Protein AF-A0A1U7CWF5-F1 (afdb_monomer_lite)

Organism: NCBI:txid1387353

Sequence (233 aa):
MNPLQDRIEIVDGRPIVKATGQSVDDVVRRLEGGEPTVKVAAGQPLDLIAALAFAALGDDSSEGPSLVQQPPGRPRLDEALSAPELGRLFPNAPRVAILALSAGLLQIHDFWEPSHEAAQEADDLGERRFSAYWHAVAHRREPDPGNASYWFRRVGKHPLFPALAEAAAP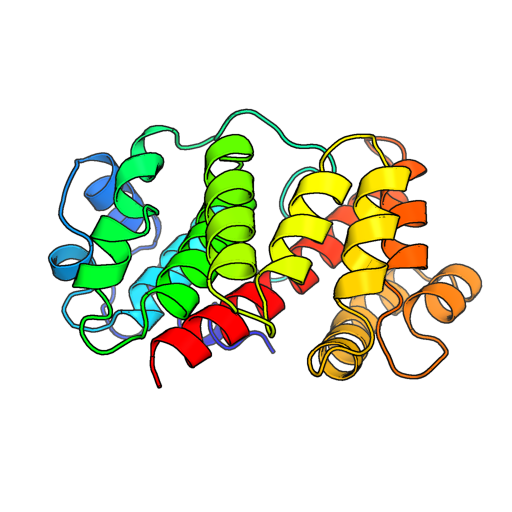LLLEYGDDRLTARLTGTGAWNPSAMIDLCATAKTGTAQAGLARRLQRLELGLLLAATAEAASD

Radius of gyration: 16.81 Å; chains: 1; bounding box: 44×34×43 Å

Secondary structure (DSSP, 8-state):
--TTGGGEEEETTEEEETTT--BHHHHHHHHHTT--HHHHTTT-HHHHHHHHHHHHH--TT---S-SS----SSGGGHHHHSHHHHHHHSTTS-HHHHHHHHHHHHHHTT-HHHHHHHHHHHHHTT--SSHHHHHHHHHHTTT-HHHHHHHHHHH-S-THHHHHHHHHHHHHHHHT-HHHHHHHHTTSS--HHHHHHHHHHPPTTSHHHHHHHHHHHHHHHHHHHHHHHHTT-

Structure (mmCIF, N/CA/C/O backbone):
data_AF-A0A1U7CWF5-F1
#
_entry.id   AF-A0A1U7CWF5-F1
#
loop_
_atom_site.group_PDB
_atom_site.id
_atom_site.type_symbol
_atom_site.label_atom_id
_atom_site.label_alt_id
_atom_site.label_comp_id
_atom_site.label_asym_id
_atom_site.label_entity_id
_atom_site.label_seq_id
_atom_site.pdbx_PDB_ins_code
_atom_site.Cartn_x
_atom_site.Cartn_y
_atom_site.Cartn_z
_atom_site.occupancy
_atom_site.B_iso_or_equiv
_atom_site.auth_seq_id
_atom_site.auth_comp_id
_atom_site.auth_asym_id
_atom_site.auth_atom_id
_atom_site.pdbx_PDB_model_num
ATOM 1 N N . MET A 1 1 ? -6.400 -11.062 -7.933 1.00 60.41 1 MET A N 1
ATOM 2 C CA . MET A 1 1 ? -7.361 -9.955 -7.728 1.00 60.41 1 MET A CA 1
ATOM 3 C C . MET A 1 1 ? -7.140 -9.421 -6.321 1.00 60.41 1 MET A C 1
ATOM 5 O O . MET A 1 1 ? -6.854 -10.236 -5.452 1.00 60.41 1 MET A O 1
ATOM 9 N N . ASN A 1 2 ? -7.139 -8.102 -6.111 1.00 81.94 2 ASN A N 1
ATOM 10 C CA . ASN A 1 2 ? -6.919 -7.506 -4.789 1.00 81.94 2 ASN A CA 1
ATOM 11 C C . ASN A 1 2 ? -8.232 -7.562 -3.975 1.00 81.94 2 ASN A C 1
ATOM 13 O O . ASN A 1 2 ? -9.174 -6.866 -4.354 1.00 81.94 2 ASN A O 1
ATOM 17 N N . PRO A 1 3 ? -8.300 -8.304 -2.851 1.00 86.88 3 PRO A N 1
ATOM 18 C CA . PRO A 1 3 ? -9.534 -8.459 -2.070 1.00 86.88 3 PRO A CA 1
ATOM 19 C C . PRO A 1 3 ? -10.146 -7.144 -1.565 1.00 86.88 3 PRO A C 1
ATOM 21 O O . PRO A 1 3 ? -11.350 -7.067 -1.327 1.00 86.88 3 PRO A O 1
ATOM 24 N N . LEU A 1 4 ? -9.341 -6.088 -1.401 1.00 93.44 4 LEU A N 1
ATOM 25 C CA . LEU A 1 4 ? -9.848 -4.768 -1.022 1.00 93.44 4 LEU A CA 1
ATOM 26 C C . LEU A 1 4 ? -10.588 -4.085 -2.177 1.00 93.44 4 LEU A C 1
ATOM 28 O O . LEU A 1 4 ? -11.587 -3.412 -1.943 1.00 93.44 4 LEU A O 1
ATOM 32 N N . GLN A 1 5 ? -10.148 -4.272 -3.423 1.00 90.62 5 GLN A N 1
ATOM 33 C CA . GLN A 1 5 ? -10.852 -3.709 -4.580 1.00 90.62 5 GLN A CA 1
ATOM 34 C C . GLN A 1 5 ? -12.224 -4.361 -4.772 1.00 90.62 5 GLN A C 1
ATOM 36 O O . GLN A 1 5 ? -13.169 -3.676 -5.152 1.00 90.62 5 GLN A O 1
ATOM 41 N N . ASP A 1 6 ? -12.375 -5.640 -4.417 1.00 93.69 6 ASP A N 1
ATOM 42 C CA . ASP A 1 6 ? -13.652 -6.357 -4.516 1.00 93.69 6 ASP A CA 1
ATOM 43 C C . ASP A 1 6 ? -14.743 -5.781 -3.602 1.00 93.69 6 ASP A C 1
ATOM 45 O O . ASP A 1 6 ? -15.926 -6.062 -3.808 1.00 93.69 6 ASP A O 1
ATOM 49 N N . ARG A 1 7 ? -14.375 -4.942 -2.627 1.00 96.50 7 ARG A N 1
ATOM 50 C CA . ARG A 1 7 ? -15.296 -4.231 -1.726 1.00 96.50 7 ARG A CA 1
ATOM 51 C C . ARG A 1 7 ? -15.797 -2.904 -2.296 1.00 96.50 7 ARG A C 1
ATOM 53 O O . ARG A 1 7 ? -16.729 -2.322 -1.741 1.00 96.50 7 ARG A O 1
ATOM 60 N N . ILE A 1 8 ? -15.214 -2.441 -3.402 1.00 97.44 8 ILE A N 1
ATOM 61 C CA . ILE A 1 8 ? -15.577 -1.195 -4.078 1.00 97.44 8 ILE A CA 1
ATOM 62 C C . ILE A 1 8 ? -16.272 -1.508 -5.405 1.00 97.44 8 ILE A C 1
ATOM 64 O O . ILE A 1 8 ? -15.901 -2.429 -6.132 1.00 97.44 8 ILE A O 1
ATOM 68 N N . GLU A 1 9 ? -17.304 -0.742 -5.732 1.00 96.44 9 GLU A N 1
ATOM 69 C CA . GLU A 1 9 ? -17.941 -0.733 -7.048 1.00 96.44 9 GLU A CA 1
ATOM 70 C C . GLU A 1 9 ? -17.991 0.679 -7.620 1.00 96.44 9 GLU A C 1
ATOM 72 O O . GLU A 1 9 ? -18.023 1.660 -6.879 1.00 96.44 9 GLU A O 1
ATOM 77 N N . ILE A 1 10 ? -17.996 0.786 -8.948 1.00 96.12 10 ILE A N 1
ATOM 78 C CA . ILE A 1 10 ? -18.149 2.066 -9.636 1.00 96.12 10 ILE A CA 1
ATOM 79 C C . ILE A 1 10 ? -19.605 2.206 -10.080 1.00 96.12 10 ILE A C 1
ATOM 81 O O . ILE A 1 10 ? -20.054 1.486 -10.970 1.00 96.12 10 ILE A O 1
ATOM 85 N N . VAL A 1 11 ? -20.329 3.152 -9.482 1.00 95.56 11 VAL A N 1
ATOM 86 C CA . VAL A 1 11 ? -21.723 3.482 -9.818 1.00 95.56 11 VAL A CA 1
ATOM 87 C C . VAL A 1 11 ? -21.756 4.909 -10.343 1.00 95.56 11 VAL A C 1
ATOM 89 O O . VAL A 1 11 ? -21.348 5.837 -9.647 1.00 95.56 11 VAL A O 1
ATOM 92 N N . ASP A 1 12 ? -22.180 5.091 -11.594 1.00 93.31 12 ASP A N 1
ATOM 93 C CA . ASP A 1 12 ? -22.206 6.395 -12.277 1.00 93.31 12 ASP A CA 1
ATOM 94 C C . ASP A 1 12 ? -20.864 7.153 -12.202 1.00 93.31 12 ASP A C 1
ATOM 96 O O . ASP A 1 12 ? -20.803 8.361 -11.964 1.00 93.31 12 ASP A O 1
ATOM 100 N N . GLY A 1 13 ? -19.759 6.416 -12.366 1.00 92.25 13 GLY A N 1
ATOM 101 C CA . GLY A 1 13 ? -18.398 6.955 -12.297 1.00 92.25 13 GLY A CA 1
ATOM 102 C C . GLY A 1 13 ? -17.913 7.287 -10.882 1.00 92.25 13 GLY A C 1
ATOM 103 O O . GLY A 1 13 ? -16.837 7.862 -10.735 1.00 92.25 13 GLY A O 1
ATOM 104 N N . ARG A 1 14 ? -18.677 6.941 -9.839 1.00 95.31 14 ARG A N 1
ATOM 105 C CA . ARG A 1 14 ? -18.311 7.173 -8.438 1.00 95.31 14 ARG A CA 1
ATOM 106 C C . ARG A 1 14 ? -17.947 5.864 -7.741 1.00 95.31 14 ARG A C 1
ATOM 108 O O . ARG A 1 14 ? -18.714 4.908 -7.839 1.00 95.31 14 ARG A O 1
ATOM 115 N N . PRO A 1 15 ? -16.830 5.819 -7.002 1.00 97.38 15 PRO A N 1
ATOM 116 C CA . PRO A 1 15 ? -16.479 4.662 -6.192 1.00 97.38 15 PRO A CA 1
ATOM 117 C C . PRO A 1 15 ? -17.336 4.595 -4.924 1.00 97.38 15 PRO A C 1
ATOM 119 O O . PRO A 1 15 ? -17.361 5.532 -4.118 1.00 97.38 15 PRO A O 1
ATOM 122 N N . ILE A 1 16 ? -18.021 3.470 -4.750 1.00 97.94 16 ILE A N 1
ATOM 123 C CA . ILE A 1 16 ? -18.933 3.174 -3.648 1.00 97.94 16 ILE A CA 1
ATOM 124 C C . ILE A 1 16 ? -18.458 1.921 -2.914 1.00 97.94 16 ILE A C 1
ATOM 126 O O . ILE A 1 16 ? -18.070 0.929 -3.527 1.00 97.94 16 ILE A O 1
ATOM 130 N N . VAL A 1 17 ? -18.519 1.953 -1.587 1.00 97.12 17 VAL A N 1
ATOM 131 C CA . VAL A 1 17 ? -18.332 0.782 -0.730 1.00 97.12 17 VAL A CA 1
ATOM 132 C C . VAL A 1 17 ? -19.573 -0.108 -0.830 1.00 97.12 17 VAL A C 1
ATOM 134 O O . VAL A 1 17 ? -20.634 0.264 -0.323 1.00 97.12 17 VAL A O 1
ATOM 137 N N . LYS A 1 18 ? -19.442 -1.298 -1.429 1.00 95.06 18 LYS A N 1
ATOM 138 C CA . LYS A 1 18 ? -20.570 -2.186 -1.778 1.00 95.06 18 LYS A CA 1
ATOM 139 C C . LYS A 1 18 ? -21.516 -2.472 -0.613 1.00 95.06 18 LYS A C 1
ATOM 141 O O . LYS A 1 18 ? -22.729 -2.413 -0.770 1.00 95.06 18 LYS A O 1
ATOM 146 N N . ALA A 1 19 ? -20.973 -2.782 0.564 1.00 93.56 19 ALA A N 1
ATOM 147 C CA . ALA A 1 19 ? -21.794 -3.208 1.696 1.00 93.56 19 ALA A CA 1
ATOM 148 C C . ALA A 1 19 ? -22.554 -2.058 2.375 1.00 93.56 19 ALA A C 1
ATOM 150 O O . ALA A 1 19 ? -23.565 -2.299 3.031 1.00 93.56 19 ALA A O 1
ATOM 151 N N . THR A 1 20 ? -22.067 -0.818 2.251 1.00 92.19 20 THR A N 1
ATOM 152 C CA . THR A 1 20 ? -22.617 0.331 2.992 1.00 92.19 20 THR A CA 1
ATOM 153 C C . THR A 1 20 ? -23.276 1.378 2.098 1.00 92.19 20 THR A C 1
ATOM 155 O O . THR A 1 20 ? -24.007 2.226 2.603 1.00 92.19 20 THR A O 1
ATOM 158 N N . GLY A 1 21 ? -23.021 1.356 0.786 1.00 94.56 21 GLY A N 1
ATOM 159 C CA . GLY A 1 21 ? -23.486 2.382 -0.151 1.00 94.56 21 GLY A CA 1
ATOM 160 C C . GLY A 1 21 ? -22.797 3.743 0.017 1.00 94.56 21 GLY A C 1
ATOM 161 O O . GLY A 1 21 ? -23.146 4.698 -0.676 1.00 94.56 21 GLY A O 1
ATOM 162 N N . GLN A 1 22 ? -21.823 3.859 0.926 1.00 95.75 22 GLN A N 1
ATOM 163 C CA . GLN A 1 22 ? -21.064 5.090 1.139 1.00 95.75 22 GLN A CA 1
ATOM 164 C C . GLN A 1 22 ? -20.105 5.321 -0.028 1.00 95.75 22 GLN A C 1
ATOM 166 O O . GLN A 1 22 ? -19.419 4.394 -0.461 1.00 95.75 22 GLN A O 1
ATOM 171 N N . SER A 1 23 ? -20.007 6.558 -0.517 1.00 98.00 23 SER A N 1
ATOM 172 C CA . SER A 1 23 ? -18.955 6.889 -1.477 1.00 98.00 23 SER A CA 1
ATOM 173 C C . SER A 1 23 ? -17.596 6.975 -0.787 1.00 98.00 23 SER A C 1
ATOM 175 O O . SER A 1 23 ? -17.500 7.399 0.367 1.00 98.00 23 SER A O 1
ATOM 177 N N . VAL A 1 24 ? -16.528 6.625 -1.506 1.00 98.31 24 VAL A N 1
ATOM 178 C CA . VAL A 1 24 ? -15.154 6.760 -0.988 1.00 98.31 24 VAL A CA 1
ATOM 179 C C . VAL A 1 24 ? -14.856 8.213 -0.595 1.00 98.31 24 VAL A C 1
ATOM 181 O O . VAL A 1 24 ? -14.260 8.456 0.451 1.00 98.31 24 VAL A O 1
ATOM 184 N N . ASP A 1 25 ? -15.345 9.187 -1.368 1.00 98.06 25 ASP A N 1
ATOM 185 C CA . ASP A 1 25 ? -15.205 10.611 -1.040 1.00 98.06 25 ASP A CA 1
ATOM 186 C C . ASP A 1 25 ? -15.902 10.997 0.273 1.00 98.06 25 ASP A C 1
ATOM 188 O O . ASP A 1 25 ? -15.400 11.851 1.007 1.00 98.06 25 ASP A O 1
ATOM 192 N N . ASP A 1 26 ? -17.057 10.397 0.584 1.00 98.06 26 ASP A N 1
ATOM 193 C CA . ASP A 1 26 ? -17.755 10.638 1.850 1.00 98.06 26 ASP A CA 1
ATOM 194 C C . ASP A 1 26 ? -16.996 10.061 3.036 1.00 98.06 26 ASP A C 1
ATOM 196 O O . ASP A 1 26 ? -16.776 10.771 4.018 1.00 98.06 26 ASP A O 1
ATOM 200 N N . VAL A 1 27 ? -16.521 8.822 2.899 1.00 98.44 27 VAL A N 1
ATOM 201 C CA . VAL A 1 27 ? -15.674 8.160 3.895 1.00 98.44 27 VAL A CA 1
ATOM 202 C C . VAL A 1 27 ? -14.457 9.025 4.218 1.00 98.44 27 VAL A C 1
ATOM 204 O O . VAL A 1 27 ? -14.230 9.370 5.378 1.00 98.44 27 VAL A O 1
ATOM 207 N N . VAL A 1 28 ? -13.709 9.439 3.195 1.00 98.50 28 VAL A N 1
ATOM 208 C CA . VAL A 1 28 ? -12.498 10.249 3.368 1.00 98.50 28 VAL A CA 1
ATOM 209 C C . VAL A 1 28 ? -12.818 11.604 3.998 1.00 98.50 28 VAL A C 1
ATOM 211 O O . VAL A 1 28 ? -12.170 11.995 4.965 1.00 98.50 28 VAL A O 1
ATOM 214 N N . ARG A 1 29 ? -13.858 12.301 3.523 1.00 98.56 29 ARG A N 1
ATOM 215 C CA . ARG A 1 29 ? -14.260 13.604 4.074 1.00 98.56 29 ARG A CA 1
ATOM 216 C C . ARG A 1 29 ? -14.653 13.526 5.550 1.00 98.56 29 ARG A C 1
ATOM 218 O O . ARG A 1 29 ? -14.382 14.470 6.288 1.00 98.56 29 ARG A O 1
ATOM 225 N N . ARG A 1 30 ? -15.314 12.448 5.981 1.00 98.56 30 ARG A N 1
ATOM 226 C CA . ARG A 1 30 ? -15.693 12.244 7.389 1.00 98.56 30 ARG A CA 1
ATOM 227 C C . ARG A 1 30 ? -14.462 12.040 8.271 1.00 98.56 30 ARG A C 1
ATOM 229 O O . ARG A 1 30 ? -14.363 12.685 9.313 1.00 98.56 30 ARG A O 1
ATOM 236 N N . LEU A 1 31 ? -13.496 11.241 7.813 1.00 98.62 31 LEU A N 1
ATOM 237 C CA . LEU A 1 31 ? -12.218 11.052 8.509 1.00 98.62 31 LEU A CA 1
ATOM 238 C C . LEU A 1 31 ? -11.404 12.354 8.588 1.00 98.62 31 LEU A C 1
ATOM 240 O O . LEU A 1 31 ? -10.978 12.733 9.672 1.00 98.62 31 LEU A O 1
ATOM 244 N N . GLU A 1 32 ? -11.275 13.107 7.488 1.00 98.38 32 GLU A N 1
ATOM 245 C CA . GLU A 1 32 ? -10.611 14.429 7.484 1.00 98.38 32 GLU A CA 1
ATOM 246 C C . GLU A 1 32 ? -11.358 15.485 8.330 1.00 98.38 32 GLU A C 1
ATOM 248 O O . GLU A 1 32 ? -10.808 16.539 8.669 1.00 98.38 32 GLU A O 1
ATOM 253 N N . GLY A 1 33 ? -12.631 15.225 8.645 1.00 98.25 33 GLY A N 1
ATOM 254 C CA . GLY A 1 33 ? -13.449 15.987 9.586 1.00 98.25 33 GLY A CA 1
ATOM 255 C C . GLY A 1 33 ? -13.252 15.588 11.053 1.00 98.25 33 GLY A C 1
ATOM 256 O O . GLY A 1 33 ? -13.886 16.187 11.921 1.00 98.25 33 GLY A O 1
ATOM 257 N N . GLY A 1 34 ? -12.396 14.601 11.334 1.00 97.88 34 GLY A N 1
ATOM 258 C CA . GLY A 1 34 ? -12.118 14.089 12.676 1.00 97.88 34 GLY A CA 1
ATOM 259 C C . GLY A 1 34 ? -13.152 13.085 13.189 1.00 97.88 34 GLY A C 1
ATOM 260 O O . GLY A 1 34 ? -13.215 12.832 14.393 1.00 97.88 34 GLY A O 1
ATOM 261 N N . GLU A 1 35 ? -14.001 12.527 12.322 1.00 98.50 35 GLU A N 1
ATOM 262 C CA . GLU A 1 35 ? -14.915 11.473 12.749 1.00 98.50 35 GLU A CA 1
ATOM 263 C C . GLU A 1 35 ? -14.143 10.167 13.031 1.00 98.50 35 GLU A C 1
ATOM 265 O O . GLU A 1 35 ? -13.393 9.715 12.166 1.00 98.50 35 GLU A O 1
ATOM 270 N N . PRO A 1 36 ? -14.332 9.522 14.203 1.00 98.12 36 PRO A N 1
ATOM 271 C CA . PRO A 1 36 ? -13.607 8.301 14.553 1.00 98.12 36 PRO A CA 1
ATOM 272 C C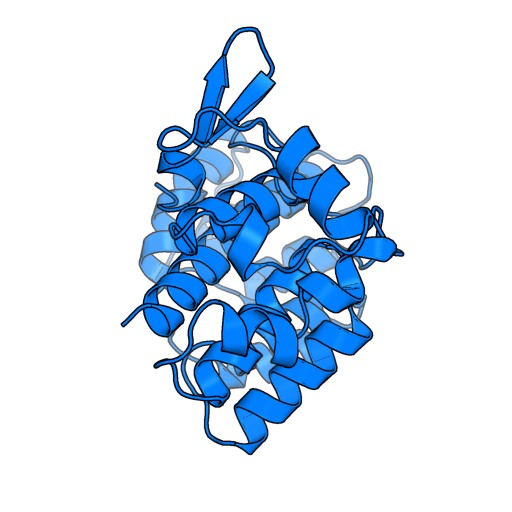 . PRO A 1 36 ? -13.782 7.167 13.536 1.00 98.12 36 PRO A C 1
ATOM 274 O O . PRO A 1 36 ? -14.903 6.892 13.092 1.00 98.12 36 PRO A O 1
ATOM 277 N N . THR A 1 37 ? -12.701 6.430 13.261 1.00 97.88 37 THR A N 1
ATOM 278 C CA . THR A 1 37 ? -12.669 5.301 12.308 1.00 97.88 37 THR A CA 1
ATOM 279 C C . THR A 1 37 ? -13.773 4.279 12.577 1.00 97.88 37 THR A C 1
ATOM 281 O O . THR A 1 37 ? -14.484 3.875 11.659 1.00 97.88 37 THR A O 1
ATOM 284 N N . VAL A 1 38 ? -14.006 3.934 13.846 1.00 97.62 38 VAL A N 1
ATOM 285 C CA . VAL A 1 38 ? -15.069 3.008 14.280 1.00 97.62 38 VAL A CA 1
ATOM 286 C C . VAL A 1 38 ? -16.479 3.452 13.873 1.00 97.62 38 VAL A C 1
ATOM 288 O O . VAL A 1 38 ? -17.332 2.606 13.607 1.00 97.62 38 VAL A O 1
ATOM 291 N N . LYS A 1 39 ? -16.740 4.766 13.800 1.00 97.56 39 LYS A N 1
ATOM 292 C CA . LYS A 1 39 ? -18.039 5.309 13.373 1.00 97.56 39 LYS A CA 1
ATOM 293 C C . LYS A 1 39 ? -18.174 5.306 11.856 1.00 97.56 39 LYS A C 1
ATOM 295 O O . LYS A 1 39 ? -19.222 4.917 11.348 1.00 97.56 39 LYS A O 1
ATOM 300 N N . VAL A 1 40 ? -17.122 5.706 11.140 1.00 97.69 40 VAL A N 1
ATOM 301 C CA . VAL A 1 40 ? -17.124 5.735 9.667 1.00 97.69 40 VAL A CA 1
ATOM 302 C C . VAL A 1 40 ? -17.193 4.320 9.086 1.00 97.69 40 VAL A C 1
ATOM 304 O O . VAL A 1 40 ? -17.926 4.085 8.128 1.00 97.69 40 VAL A O 1
ATOM 307 N N . ALA A 1 41 ? -16.509 3.358 9.713 1.00 96.06 41 ALA A N 1
ATOM 308 C CA . ALA A 1 41 ? -16.539 1.953 9.317 1.00 96.06 41 ALA A CA 1
ATOM 309 C C . ALA A 1 41 ? -17.916 1.298 9.479 1.00 96.06 41 ALA A C 1
ATOM 311 O O . ALA A 1 41 ? -18.176 0.292 8.830 1.00 96.06 41 ALA A O 1
ATOM 312 N N . ALA A 1 42 ? -18.782 1.817 10.360 1.00 93.00 42 ALA A N 1
ATOM 313 C CA . ALA A 1 42 ? -20.113 1.264 10.622 1.00 93.00 42 ALA A CA 1
ATOM 314 C C . ALA A 1 42 ? -20.113 -0.264 10.877 1.00 93.00 42 ALA A C 1
ATOM 316 O O . ALA A 1 42 ? -20.985 -0.991 10.406 1.00 93.00 42 ALA A O 1
ATOM 317 N N . GLY A 1 43 ? -19.111 -0.761 11.614 1.00 93.38 43 GLY A N 1
ATOM 318 C CA . GLY A 1 43 ? -18.942 -2.192 11.906 1.00 93.38 43 GLY A CA 1
ATOM 319 C C . GLY A 1 43 ? -18.307 -3.024 10.784 1.00 93.38 43 GLY A C 1
ATOM 320 O O . GLY A 1 43 ? -18.187 -4.235 10.939 1.00 93.38 43 GLY A O 1
ATOM 321 N N . GLN A 1 44 ? -17.876 -2.400 9.685 1.00 95.56 44 GLN A N 1
ATOM 322 C CA . GLN A 1 44 ? -17.210 -3.040 8.547 1.00 95.56 44 GLN A CA 1
ATOM 323 C C . GLN A 1 44 ? -15.778 -2.495 8.381 1.00 95.56 44 GLN A C 1
ATOM 325 O O . GLN A 1 44 ? -15.517 -1.641 7.531 1.00 95.56 44 GLN A O 1
ATOM 330 N N . PRO A 1 45 ? -14.812 -2.946 9.200 1.00 96.62 45 PRO A N 1
ATOM 331 C CA . PRO A 1 45 ? -13.474 -2.360 9.215 1.00 96.62 45 PRO A CA 1
ATOM 332 C C . PRO A 1 45 ? -12.718 -2.566 7.895 1.00 96.62 45 PRO A C 1
ATOM 334 O O . PRO A 1 45 ? -12.104 -1.630 7.391 1.00 96.62 45 PRO A O 1
ATOM 337 N N . LEU A 1 46 ? -12.826 -3.743 7.271 1.00 97.38 46 LEU A N 1
ATOM 338 C CA . LEU A 1 46 ? -12.184 -4.011 5.978 1.00 97.38 46 LEU A CA 1
ATOM 339 C C . LEU A 1 46 ? -12.773 -3.185 4.823 1.00 97.38 46 LEU A C 1
ATOM 341 O O . LEU A 1 46 ? -12.063 -2.891 3.864 1.00 97.38 46 LEU A O 1
ATOM 345 N N . ASP A 1 47 ? -14.034 -2.764 4.922 1.00 97.62 47 ASP A N 1
ATOM 346 C CA . ASP A 1 47 ? -14.641 -1.856 3.947 1.00 97.62 47 ASP A CA 1
ATOM 347 C C . ASP A 1 47 ? -14.094 -0.430 4.083 1.00 97.62 47 ASP A C 1
ATOM 349 O O . ASP A 1 47 ? -13.848 0.239 3.077 1.00 97.62 47 ASP A O 1
ATOM 353 N N . LEU A 1 48 ? -13.826 0.019 5.316 1.00 98.12 48 LEU A N 1
ATOM 354 C CA . LEU A 1 48 ? -13.122 1.280 5.555 1.00 98.12 48 LEU A CA 1
ATOM 355 C C . LEU A 1 48 ? -11.698 1.237 4.984 1.00 98.12 48 LEU A C 1
ATOM 357 O O . LEU A 1 48 ? -11.283 2.177 4.304 1.00 98.12 48 LEU A O 1
ATOM 361 N N . ILE A 1 49 ? -10.967 0.137 5.207 1.00 98.50 49 ILE A N 1
ATOM 362 C CA . ILE A 1 49 ? -9.626 -0.049 4.631 1.00 98.50 49 ILE A CA 1
ATOM 363 C C . ILE A 1 49 ? -9.682 -0.041 3.100 1.00 98.50 49 ILE A C 1
ATOM 365 O O . ILE A 1 49 ? -8.853 0.609 2.466 1.00 98.50 49 ILE A O 1
ATOM 369 N N . ALA A 1 50 ? -10.674 -0.698 2.497 1.00 98.38 50 ALA A N 1
ATOM 370 C CA . ALA A 1 50 ? -10.861 -0.692 1.049 1.00 98.38 50 ALA A CA 1
ATOM 371 C C . ALA A 1 50 ? -11.120 0.713 0.489 1.00 98.38 50 ALA A C 1
ATOM 373 O O . ALA A 1 50 ? -10.527 1.085 -0.524 1.00 98.38 50 ALA A O 1
ATOM 374 N N . ALA A 1 51 ? -11.946 1.519 1.162 1.00 98.50 51 ALA A N 1
ATOM 375 C CA . ALA A 1 51 ? -12.190 2.902 0.762 1.00 98.50 51 ALA A CA 1
ATOM 376 C C . ALA A 1 51 ? -10.912 3.754 0.841 1.00 98.50 51 ALA A C 1
ATOM 378 O O . ALA A 1 51 ? -10.594 4.479 -0.101 1.00 98.50 51 ALA A O 1
ATOM 379 N N . LEU A 1 52 ? -10.138 3.627 1.924 1.00 98.62 52 LEU A N 1
ATOM 380 C CA . LEU A 1 52 ? -8.856 4.321 2.086 1.00 98.62 52 LEU A CA 1
ATOM 381 C C . LEU A 1 52 ? -7.811 3.877 1.053 1.00 98.62 52 LEU A C 1
ATOM 383 O O . LEU A 1 52 ? -7.064 4.716 0.548 1.00 98.62 52 LEU A O 1
ATOM 387 N N . ALA A 1 53 ? -7.776 2.585 0.715 1.00 98.44 53 ALA A N 1
ATOM 388 C CA . ALA A 1 53 ? -6.912 2.047 -0.330 1.00 98.44 53 ALA A CA 1
ATOM 389 C C . ALA A 1 53 ? -7.298 2.599 -1.707 1.00 98.44 53 ALA A C 1
ATOM 391 O O . ALA A 1 53 ? -6.431 3.070 -2.441 1.00 98.44 53 ALA A O 1
ATOM 392 N N . PHE A 1 54 ? -8.593 2.612 -2.038 1.00 98.19 54 PHE A N 1
ATOM 393 C CA . PHE A 1 54 ? -9.088 3.183 -3.289 1.00 98.19 54 PHE A CA 1
ATOM 394 C C . PHE A 1 54 ? -8.780 4.681 -3.384 1.00 98.19 54 PHE A C 1
ATOM 396 O O . PHE A 1 54 ? -8.345 5.151 -4.431 1.00 98.19 54 PHE A O 1
ATOM 403 N N . ALA A 1 55 ? -8.945 5.435 -2.294 1.00 97.88 55 ALA A N 1
ATOM 404 C CA . ALA A 1 55 ? -8.675 6.871 -2.275 1.00 97.88 55 ALA A CA 1
ATOM 405 C C . ALA A 1 55 ? -7.217 7.230 -2.622 1.00 97.88 55 ALA A C 1
ATOM 407 O O . ALA A 1 55 ? -6.982 8.295 -3.191 1.00 97.88 55 ALA A O 1
ATOM 408 N N . ALA A 1 56 ? -6.254 6.366 -2.285 1.00 97.69 56 ALA A N 1
ATOM 409 C CA . ALA A 1 56 ? -4.833 6.577 -2.572 1.00 97.69 56 ALA A CA 1
ATOM 410 C C . ALA A 1 56 ? -4.362 5.919 -3.875 1.00 97.69 56 ALA A C 1
ATOM 412 O O . ALA A 1 56 ? -3.552 6.482 -4.610 1.00 97.69 56 ALA A O 1
ATOM 413 N N . LEU A 1 57 ? -4.824 4.696 -4.144 1.00 97.56 57 LEU A N 1
ATOM 414 C CA . LEU A 1 57 ? -4.304 3.858 -5.224 1.00 97.56 57 LEU A CA 1
ATOM 415 C C . LEU A 1 57 ? -5.192 3.883 -6.470 1.00 97.56 57 LEU A C 1
ATOM 417 O O . LEU A 1 57 ? -4.692 3.623 -7.561 1.00 97.56 57 LEU A O 1
ATOM 421 N N . GLY A 1 58 ? -6.478 4.193 -6.318 1.00 95.94 58 GLY A N 1
ATOM 422 C CA . GLY A 1 58 ? -7.485 4.052 -7.363 1.00 95.94 58 GLY A CA 1
ATOM 423 C C . GLY A 1 58 ? -7.769 2.594 -7.740 1.00 95.94 58 GLY A C 1
ATOM 424 O O . GLY A 1 58 ? -7.495 1.650 -6.991 1.00 95.94 58 GLY A O 1
ATOM 425 N N . ASP A 1 59 ? -8.339 2.417 -8.927 1.00 93.19 59 ASP A N 1
ATOM 426 C CA . ASP A 1 59 ? -8.655 1.115 -9.516 1.00 93.19 59 ASP A CA 1
ATOM 427 C C . ASP A 1 59 ? -7.491 0.544 -10.350 1.00 93.19 59 ASP A C 1
ATOM 429 O O . ASP A 1 59 ? -6.362 1.035 -10.316 1.00 93.19 59 ASP A O 1
ATOM 433 N N . ASP A 1 60 ? -7.757 -0.517 -11.114 1.00 90.50 60 ASP A N 1
ATOM 434 C CA . ASP A 1 60 ? -6.744 -1.153 -11.960 1.00 90.50 60 ASP A CA 1
ATOM 435 C C . ASP A 1 60 ? -6.335 -0.358 -13.200 1.00 90.50 60 ASP A C 1
ATOM 437 O O . ASP A 1 60 ? -5.268 -0.613 -13.766 1.00 90.50 60 ASP A O 1
ATOM 441 N N . SER A 1 61 ? -7.133 0.638 -13.585 1.00 91.56 61 SER A N 1
ATOM 442 C CA . SER A 1 61 ? -6.791 1.580 -14.652 1.00 91.56 61 SER A CA 1
ATOM 443 C C . SER A 1 61 ? -5.896 2.721 -14.160 1.00 91.56 61 SER A C 1
ATOM 445 O O . SER A 1 61 ? -5.257 3.406 -14.960 1.00 91.56 61 SER A O 1
ATOM 447 N N . SER A 1 62 ? -5.818 2.910 -12.842 1.00 94.56 62 SER A N 1
ATOM 448 C CA . SER A 1 62 ? -5.074 3.997 -12.222 1.00 94.56 62 SER A CA 1
ATOM 449 C C . SER A 1 62 ? -3.563 3.770 -12.310 1.00 94.56 62 SER A C 1
ATOM 451 O O . SER A 1 62 ? -3.052 2.664 -12.114 1.00 94.56 62 SER A O 1
ATOM 453 N N . GLU A 1 63 ? -2.820 4.847 -12.571 1.00 93.75 63 GLU A N 1
ATOM 454 C CA . GLU A 1 63 ? -1.354 4.797 -12.634 1.00 93.75 63 GLU A CA 1
ATOM 455 C C . GLU A 1 63 ? -0.734 4.542 -11.249 1.00 93.75 63 GLU A C 1
ATOM 457 O O . GLU A 1 63 ? 0.299 3.890 -11.145 1.00 93.75 63 GLU A O 1
ATOM 462 N N . GLY A 1 64 ? -1.395 5.005 -10.181 1.00 93.62 64 GLY A N 1
ATOM 463 C CA . GLY A 1 64 ? -0.967 4.839 -8.792 1.00 93.62 64 GLY A CA 1
ATOM 464 C C . GLY A 1 64 ? -0.041 5.945 -8.272 1.00 93.62 64 GLY A C 1
ATOM 465 O O . GLY A 1 64 ? 0.159 6.962 -8.943 1.00 93.62 64 GLY A O 1
ATOM 466 N N . PRO A 1 65 ? 0.527 5.781 -7.064 1.00 94.88 65 PRO A N 1
ATOM 467 C CA . PRO A 1 65 ? 1.309 6.826 -6.409 1.00 94.88 65 PRO A CA 1
ATOM 468 C C . PRO A 1 65 ? 2.634 7.107 -7.129 1.00 94.88 65 PRO A C 1
ATOM 470 O O . PRO A 1 65 ? 3.122 6.311 -7.938 1.00 94.88 65 PRO A O 1
ATOM 473 N N . SER A 1 66 ? 3.238 8.255 -6.826 1.00 95.56 66 SER A N 1
ATOM 474 C CA . SER A 1 66 ? 4.570 8.620 -7.317 1.00 95.56 66 SER A CA 1
ATOM 475 C C . SER A 1 66 ? 5.640 7.627 -6.846 1.00 95.56 66 SER A C 1
ATOM 477 O O . SER A 1 66 ? 5.584 7.111 -5.724 1.00 95.56 66 SER A O 1
ATOM 479 N N . LEU A 1 67 ? 6.642 7.378 -7.700 1.00 95.88 67 LEU A N 1
ATOM 480 C CA . LEU A 1 67 ? 7.765 6.483 -7.380 1.00 95.88 67 LEU A CA 1
ATOM 481 C C . LEU A 1 67 ? 8.577 6.993 -6.192 1.00 95.88 67 LEU A C 1
ATOM 483 O O . LEU A 1 67 ? 8.918 6.213 -5.316 1.00 95.88 67 LEU A O 1
ATOM 487 N N . VAL A 1 68 ? 8.824 8.301 -6.149 1.00 95.25 68 VAL A N 1
ATOM 488 C CA . VAL A 1 68 ? 9.438 8.985 -5.010 1.00 95.25 68 VAL A CA 1
ATOM 489 C C . VAL A 1 68 ? 8.332 9.575 -4.143 1.00 95.25 68 VAL A C 1
ATOM 491 O O . VAL A 1 68 ? 7.310 10.027 -4.669 1.00 95.25 68 VAL A O 1
ATOM 494 N N . GLN A 1 69 ? 8.538 9.563 -2.829 1.00 93.81 69 GLN A N 1
ATOM 495 C CA . GLN A 1 69 ? 7.651 10.189 -1.856 1.00 93.81 69 GLN A CA 1
ATOM 496 C C . GLN A 1 69 ? 7.299 11.632 -2.234 1.00 93.81 69 GLN A C 1
ATOM 498 O O . GLN A 1 69 ? 8.102 12.354 -2.834 1.00 93.81 69 GLN A O 1
ATOM 503 N N . GLN A 1 70 ? 6.086 12.043 -1.887 1.00 95.44 70 GLN A N 1
ATOM 504 C CA . GLN A 1 70 ? 5.587 13.410 -2.022 1.00 95.44 70 GLN A CA 1
ATOM 505 C C . GLN A 1 70 ? 4.995 13.853 -0.679 1.00 95.44 70 GLN A C 1
ATOM 507 O O . GLN A 1 70 ? 4.808 13.017 0.200 1.00 95.44 70 GLN A O 1
ATOM 512 N N . PRO A 1 71 ? 4.687 15.144 -0.485 1.00 97.19 71 PRO A N 1
ATOM 513 C CA . PRO A 1 71 ? 3.833 15.548 0.623 1.00 97.19 71 PRO A CA 1
ATOM 514 C C . PRO A 1 71 ? 2.459 14.853 0.542 1.00 97.19 71 PRO A C 1
ATOM 516 O O . PRO A 1 71 ? 1.938 14.702 -0.569 1.00 97.19 71 PRO A O 1
ATOM 519 N N . PRO A 1 72 ? 1.835 14.491 1.679 1.00 97.62 72 PRO A N 1
ATOM 520 C CA . PRO A 1 72 ? 0.501 13.900 1.692 1.00 97.62 72 PRO A CA 1
ATOM 521 C C . PRO A 1 72 ? -0.519 14.768 0.953 1.00 97.62 72 PRO A C 1
ATOM 523 O O . PRO A 1 72 ? -0.704 15.944 1.270 1.00 97.62 72 PRO A O 1
ATOM 526 N N . GLY A 1 73 ? -1.238 14.177 -0.005 1.00 96.69 73 GLY A N 1
ATOM 527 C CA . GLY A 1 73 ? -2.314 14.871 -0.725 1.00 96.69 73 GLY A CA 1
ATOM 528 C C . GLY A 1 73 ? -3.538 15.170 0.151 1.00 96.69 73 GLY A C 1
ATOM 529 O O . GLY A 1 73 ? -4.323 16.064 -0.162 1.00 96.69 73 GLY A O 1
ATOM 530 N N . ARG A 1 74 ? -3.692 14.431 1.257 1.00 97.25 74 ARG A N 1
ATOM 531 C CA . ARG A 1 74 ? -4.781 14.549 2.238 1.00 97.25 74 ARG A CA 1
ATOM 532 C C . ARG A 1 74 ? -4.212 14.583 3.659 1.00 97.25 74 ARG A C 1
ATOM 534 O O . ARG A 1 74 ? -4.328 13.603 4.392 1.00 97.25 74 ARG A O 1
ATOM 541 N N . PRO A 1 75 ? -3.572 15.693 4.066 1.00 97.88 75 PRO A N 1
ATOM 542 C CA . PRO A 1 75 ? -2.795 15.753 5.305 1.00 97.88 75 PRO A CA 1
ATOM 543 C C . PRO A 1 75 ? -3.626 15.548 6.580 1.00 97.88 75 PRO A C 1
ATOM 545 O O . PRO A 1 75 ? -3.054 15.217 7.604 1.00 97.88 75 PRO A O 1
ATOM 548 N N . ARG A 1 76 ? -4.958 15.706 6.524 1.00 98.38 76 ARG A N 1
ATOM 549 C CA . ARG A 1 76 ? -5.872 15.499 7.665 1.00 98.38 76 ARG A CA 1
ATOM 550 C C . ARG A 1 76 ? -6.272 14.039 7.900 1.00 98.38 76 ARG A C 1
ATOM 552 O O . ARG A 1 76 ? -7.141 13.777 8.727 1.00 98.38 76 ARG A O 1
ATOM 559 N N . LEU A 1 77 ? -5.711 13.101 7.138 1.00 98.56 77 LEU A N 1
ATOM 560 C CA . LEU A 1 77 ? -5.906 11.672 7.376 1.00 98.56 77 LEU A CA 1
ATOM 561 C C . LEU A 1 77 ? -4.923 11.096 8.402 1.00 98.56 77 LEU A C 1
ATOM 563 O O . LEU A 1 77 ? -5.172 9.998 8.881 1.00 98.56 77 LEU A O 1
ATOM 567 N N . ASP A 1 78 ? -3.850 11.808 8.750 1.00 97.25 78 ASP A N 1
ATOM 568 C CA . ASP A 1 78 ? -2.790 11.351 9.659 1.00 97.25 78 ASP A CA 1
ATOM 569 C C . ASP A 1 78 ? -3.319 10.650 10.921 1.00 97.25 78 ASP A C 1
ATOM 571 O O . ASP A 1 78 ? -2.974 9.493 11.174 1.00 97.25 78 ASP A O 1
ATOM 575 N N . GLU A 1 79 ? -4.228 11.297 11.653 1.00 97.94 79 GLU A N 1
ATOM 576 C CA . GLU A 1 79 ? -4.812 10.747 12.879 1.00 97.94 79 GLU A CA 1
ATOM 577 C C . GLU A 1 79 ? -5.594 9.455 12.597 1.00 97.94 79 GLU A C 1
ATOM 579 O O . GLU A 1 79 ? -5.399 8.444 13.271 1.00 97.94 79 GLU A O 1
ATOM 584 N N . ALA A 1 80 ? -6.433 9.447 11.555 1.00 98.50 80 ALA A N 1
ATOM 585 C CA . ALA A 1 80 ? -7.272 8.302 11.195 1.00 98.50 80 ALA A CA 1
ATOM 586 C C . ALA A 1 80 ? -6.467 7.072 10.740 1.00 98.50 80 ALA A C 1
ATOM 588 O O . ALA A 1 80 ? -6.959 5.946 10.838 1.00 98.50 80 ALA A O 1
ATOM 589 N N . LEU A 1 81 ? -5.251 7.280 10.229 1.00 98.75 81 LEU A N 1
ATOM 590 C CA . LEU A 1 81 ? -4.351 6.213 9.783 1.00 98.75 81 LEU A CA 1
ATOM 591 C C . LEU A 1 81 ? -3.387 5.752 10.889 1.00 98.75 81 LEU A C 1
ATOM 593 O O . LEU A 1 81 ? -2.640 4.792 10.686 1.00 98.75 81 LEU A O 1
ATOM 597 N N . SER A 1 82 ? -3.394 6.409 12.049 1.00 98.50 82 SER A N 1
ATOM 598 C CA . SER A 1 82 ? -2.499 6.111 13.164 1.00 98.50 82 SER A CA 1
ATOM 599 C C . SER A 1 82 ? -2.812 4.762 13.827 1.00 98.50 82 SER A C 1
ATOM 601 O O . SER A 1 82 ? -3.959 4.308 13.887 1.00 98.50 82 SER A O 1
ATOM 603 N N . ALA A 1 83 ? -1.788 4.117 14.390 1.00 98.56 83 ALA A N 1
ATOM 604 C CA . ALA A 1 83 ? -1.963 2.862 15.116 1.00 98.56 83 ALA A CA 1
ATOM 605 C C . ALA A 1 83 ? -2.979 2.958 16.281 1.00 98.56 83 ALA A C 1
ATOM 607 O O . ALA A 1 83 ? -3.772 2.027 16.435 1.00 98.56 83 ALA A O 1
ATOM 608 N N . PRO A 1 84 ? -3.045 4.044 17.081 1.00 98.44 84 PRO A N 1
ATOM 609 C CA . PRO A 1 84 ? -4.094 4.204 18.088 1.00 98.44 84 PRO A CA 1
ATOM 610 C C . PRO A 1 84 ? -5.526 4.177 17.528 1.00 98.44 84 PRO A C 1
ATOM 612 O O . PRO A 1 84 ? -6.374 3.488 18.101 1.00 98.44 84 PRO A O 1
ATOM 615 N N . GLU A 1 85 ? -5.816 4.880 16.426 1.00 98.38 85 GLU A N 1
ATOM 616 C CA . GLU A 1 85 ? -7.158 4.868 15.816 1.00 98.38 85 GLU A CA 1
ATOM 617 C C . GLU A 1 85 ? -7.488 3.512 15.183 1.00 98.38 85 GLU A C 1
ATOM 619 O O . GLU A 1 85 ? -8.601 3.002 15.344 1.00 98.38 85 GLU A O 1
ATOM 624 N N . LEU A 1 86 ? -6.523 2.881 14.512 1.00 98.56 86 LEU A N 1
ATOM 625 C CA . LEU A 1 86 ? -6.712 1.554 13.921 1.00 98.56 86 LEU A CA 1
ATOM 626 C C . LEU A 1 86 ? -6.857 0.459 14.985 1.00 98.56 86 LEU A C 1
ATOM 628 O O . LEU A 1 86 ? -7.632 -0.474 14.798 1.00 98.56 86 LEU A O 1
ATOM 632 N N . GLY A 1 87 ? -6.195 0.591 16.135 1.00 98.31 87 GLY A N 1
ATOM 633 C CA . GLY A 1 87 ? -6.369 -0.323 17.265 1.00 98.31 87 GLY A CA 1
ATOM 634 C C . GLY A 1 87 ? -7.790 -0.302 17.837 1.00 98.31 87 GLY A C 1
ATOM 635 O O . GLY A 1 87 ? -8.275 -1.322 18.314 1.00 98.31 87 GLY A O 1
ATOM 636 N N . ARG A 1 88 ? -8.505 0.829 17.744 1.00 97.81 88 ARG A N 1
ATOM 637 C CA . ARG A 1 88 ? -9.936 0.890 18.102 1.00 97.81 88 ARG A CA 1
ATOM 638 C C . ARG A 1 88 ? -10.815 0.218 17.053 1.00 97.81 88 ARG A C 1
ATOM 640 O O . ARG A 1 88 ? -11.847 -0.349 17.404 1.00 97.81 88 ARG A O 1
ATOM 647 N N . LEU A 1 89 ? -10.416 0.300 15.784 1.00 97.62 89 LEU A N 1
ATOM 648 C CA . LEU A 1 89 ? -11.109 -0.327 14.661 1.00 97.62 89 LEU A CA 1
ATOM 649 C C . LEU A 1 89 ? -10.972 -1.859 14.673 1.00 97.62 89 LEU A C 1
ATOM 651 O O . LEU A 1 89 ? -11.928 -2.556 14.336 1.00 97.62 89 LEU A O 1
ATOM 655 N N . PHE A 1 90 ? -9.822 -2.369 15.116 1.00 97.88 90 PHE A N 1
ATOM 656 C CA . PHE A 1 90 ? -9.504 -3.794 15.228 1.00 97.88 90 PHE A CA 1
ATOM 657 C C . PHE A 1 90 ? -9.126 -4.156 16.681 1.00 97.88 90 PHE A C 1
ATOM 659 O O . PHE A 1 90 ? -7.965 -4.448 16.972 1.00 97.88 90 PHE A O 1
ATOM 666 N N . PRO A 1 91 ? -10.088 -4.150 17.624 1.00 96.69 91 PRO A N 1
ATOM 667 C CA . PRO A 1 91 ? -9.804 -4.198 19.064 1.00 96.69 91 PRO A CA 1
ATOM 668 C C . PRO A 1 91 ? -9.177 -5.508 19.560 1.00 96.69 91 PRO A C 1
ATOM 670 O O . PRO A 1 91 ? -8.632 -5.540 20.661 1.00 96.69 91 PRO A O 1
ATOM 673 N N . ASN A 1 92 ? -9.260 -6.584 18.774 1.00 96.56 92 ASN A N 1
ATOM 674 C CA . ASN A 1 92 ? -8.710 -7.894 19.130 1.00 96.56 92 ASN A CA 1
ATOM 675 C C . ASN A 1 92 ? -7.348 -8.170 18.480 1.00 96.56 92 ASN A C 1
ATOM 677 O O . ASN A 1 92 ? -6.710 -9.169 18.808 1.00 96.56 92 ASN A O 1
ATOM 681 N N . ALA A 1 93 ? -6.901 -7.303 17.570 1.00 97.56 93 ALA A N 1
ATOM 682 C CA . ALA A 1 93 ? -5.664 -7.515 16.846 1.00 97.56 93 ALA A CA 1
ATOM 683 C C . ALA A 1 93 ? -4.447 -7.226 17.737 1.00 97.56 93 ALA A C 1
ATOM 685 O O . ALA A 1 93 ? -4.455 -6.281 18.537 1.00 97.56 93 ALA A O 1
ATOM 686 N N . PRO A 1 94 ? -3.351 -7.984 17.591 1.00 97.50 94 PRO A N 1
ATOM 687 C CA . PRO A 1 94 ? -2.122 -7.687 18.305 1.00 97.50 94 PRO A CA 1
ATOM 688 C C . PRO A 1 94 ? -1.537 -6.346 17.837 1.00 97.50 94 PRO A C 1
ATOM 690 O O . PRO A 1 94 ? -1.568 -6.013 16.652 1.00 97.50 94 PRO A O 1
ATOM 693 N N . ARG A 1 95 ? -0.916 -5.596 18.758 1.00 97.69 95 ARG A N 1
ATOM 694 C CA . ARG A 1 95 ? -0.330 -4.268 18.479 1.00 97.69 95 ARG A CA 1
ATOM 695 C C . ARG A 1 95 ? 0.610 -4.259 17.268 1.00 97.69 95 ARG A C 1
ATOM 697 O O . ARG A 1 95 ? 0.598 -3.310 16.496 1.00 97.69 95 ARG A O 1
ATOM 704 N N . VAL A 1 96 ? 1.398 -5.319 17.089 1.00 98.31 96 VAL A N 1
ATOM 705 C CA . VAL A 1 96 ? 2.313 -5.467 15.946 1.00 98.31 96 VAL A CA 1
ATOM 706 C C . VAL A 1 96 ? 1.588 -5.514 14.596 1.00 98.31 96 VAL A C 1
ATOM 708 O O . VAL A 1 96 ? 2.075 -4.930 13.632 1.00 98.31 96 VAL A O 1
ATOM 711 N N . ALA A 1 97 ? 0.404 -6.132 14.527 1.00 98.38 97 ALA A N 1
ATOM 712 C CA . ALA A 1 97 ? -0.411 -6.158 13.312 1.00 98.38 97 ALA A CA 1
ATOM 713 C C . ALA A 1 97 ? -1.036 -4.784 13.031 1.00 98.38 97 ALA A C 1
ATOM 715 O O . ALA A 1 97 ? -1.035 -4.329 11.890 1.00 98.38 97 ALA A O 1
ATOM 716 N N . ILE A 1 98 ? -1.489 -4.085 14.080 1.00 98.69 98 ILE A N 1
ATOM 717 C CA . ILE A 1 98 ? -1.988 -2.706 13.975 1.00 98.69 98 ILE A CA 1
ATOM 718 C C . ILE A 1 98 ? -0.907 -1.756 13.452 1.00 98.69 98 ILE A C 1
ATOM 720 O O . ILE A 1 98 ? -1.181 -0.956 12.560 1.00 98.69 98 ILE A O 1
ATOM 724 N N . LEU A 1 99 ? 0.320 -1.847 13.973 1.00 98.81 99 LEU A N 1
ATOM 725 C CA . LEU A 1 99 ? 1.443 -1.025 13.516 1.00 98.81 99 LEU A CA 1
ATOM 726 C C . LEU A 1 99 ? 1.791 -1.309 12.050 1.00 98.81 99 LEU A C 1
ATOM 728 O O . LEU A 1 99 ? 1.965 -0.370 11.279 1.00 98.81 99 LEU A O 1
ATOM 732 N N . ALA A 1 100 ? 1.815 -2.580 11.635 1.00 98.69 100 ALA A N 1
ATOM 733 C CA . ALA A 1 100 ? 2.042 -2.938 10.236 1.00 98.69 100 ALA A CA 1
ATOM 734 C C . ALA A 1 100 ? 0.938 -2.399 9.306 1.00 98.69 100 ALA A C 1
ATOM 736 O O . ALA A 1 100 ? 1.240 -1.894 8.224 1.00 98.69 100 ALA A O 1
ATOM 737 N N . LEU A 1 101 ? -0.333 -2.465 9.723 1.00 98.81 101 LEU A N 1
ATOM 738 C CA . LEU A 1 101 ? -1.451 -1.897 8.963 1.00 98.81 101 LEU A CA 1
ATOM 739 C C . LEU A 1 101 ? -1.367 -0.368 8.880 1.00 98.81 101 LEU A C 1
ATOM 741 O O . LEU A 1 101 ? -1.571 0.197 7.805 1.00 98.81 101 LEU A O 1
ATOM 745 N N . SER A 1 102 ? -1.031 0.288 9.993 1.00 98.88 102 SER A N 1
ATOM 746 C CA . SER A 1 102 ? -0.813 1.735 10.053 1.00 98.88 102 SER A CA 1
ATOM 747 C C . SER A 1 102 ? 0.305 2.156 9.103 1.00 98.88 102 SER A C 1
ATOM 749 O O . SER A 1 102 ? 0.077 3.024 8.265 1.00 98.88 102 SER A O 1
ATOM 751 N N . ALA A 1 103 ? 1.453 1.469 9.136 1.00 98.88 103 ALA A N 1
ATOM 752 C CA . ALA A 1 103 ? 2.554 1.699 8.204 1.00 98.88 103 ALA A CA 1
ATOM 753 C C . ALA A 1 103 ? 2.086 1.611 6.745 1.00 98.88 103 ALA A C 1
ATOM 755 O O . ALA A 1 103 ? 2.304 2.534 5.969 1.00 98.88 103 ALA A O 1
ATOM 756 N N . GLY A 1 104 ? 1.358 0.553 6.376 1.00 98.75 104 GLY A N 1
ATOM 757 C CA . GLY A 1 104 ? 0.835 0.396 5.018 1.00 98.75 104 GLY A CA 1
ATOM 758 C C . GLY A 1 104 ? -0.095 1.527 4.575 1.00 98.75 104 GLY A C 1
ATOM 759 O O . GLY A 1 104 ? 0.075 2.071 3.483 1.00 98.75 104 GLY A O 1
ATOM 760 N N . LEU A 1 105 ? -1.057 1.912 5.417 1.00 98.81 105 LEU A N 1
ATOM 761 C CA . LEU A 1 105 ? -1.991 3.000 5.112 1.00 98.81 105 LEU A CA 1
ATOM 762 C C . LEU A 1 105 ? -1.285 4.356 5.007 1.00 98.81 105 LEU A C 1
ATOM 764 O O . LEU A 1 105 ? -1.512 5.094 4.050 1.00 98.81 105 LEU A O 1
ATOM 768 N N . LEU A 1 106 ? -0.405 4.668 5.956 1.00 98.88 106 LEU A N 1
ATOM 769 C CA . LEU A 1 106 ? 0.403 5.886 5.937 1.00 98.88 106 LEU A CA 1
ATOM 770 C C . LEU A 1 106 ? 1.281 5.928 4.676 1.00 98.88 106 LEU A C 1
ATOM 772 O O . LEU A 1 106 ? 1.338 6.956 3.999 1.00 98.88 106 LEU A O 1
ATOM 776 N N . GLN A 1 107 ? 1.881 4.795 4.290 1.00 98.50 107 GLN A N 1
ATOM 777 C CA . GLN A 1 107 ? 2.762 4.694 3.127 1.00 98.50 107 GLN A CA 1
ATOM 778 C C . GLN A 1 107 ? 2.061 5.006 1.803 1.00 98.50 107 GLN A C 1
ATOM 780 O O . GLN A 1 107 ? 2.650 5.671 0.942 1.00 98.50 107 GLN A O 1
ATOM 785 N N . ILE A 1 108 ? 0.839 4.497 1.604 1.00 98.31 108 ILE A N 1
ATOM 786 C CA . ILE A 1 108 ? 0.078 4.729 0.365 1.00 98.31 108 ILE A CA 1
ATOM 787 C C . ILE A 1 108 ? -0.475 6.156 0.284 1.00 98.31 108 ILE A C 1
ATOM 789 O O . ILE A 1 108 ? -0.682 6.651 -0.819 1.00 98.31 108 ILE A O 1
ATOM 793 N N . HIS A 1 109 ? -0.660 6.819 1.430 1.00 98.44 109 HIS A N 1
ATOM 794 C CA . HIS A 1 109 ? -1.115 8.211 1.547 1.00 98.44 109 HIS A CA 1
ATOM 795 C C . HIS A 1 109 ? 0.034 9.223 1.680 1.00 98.44 109 HIS A C 1
ATOM 797 O O . HIS A 1 109 ? -0.204 10.382 2.013 1.00 98.44 109 HIS A O 1
ATOM 803 N N . ASP A 1 110 ? 1.269 8.809 1.380 1.00 98.06 110 ASP A N 1
ATOM 804 C CA . ASP A 1 110 ? 2.454 9.676 1.352 1.00 98.06 110 ASP A CA 1
ATOM 805 C C . ASP A 1 110 ? 2.913 10.231 2.720 1.00 98.06 110 ASP A C 1
ATOM 807 O O . ASP A 1 110 ? 3.791 11.091 2.789 1.00 98.06 110 ASP A O 1
ATOM 811 N N . PHE A 1 111 ? 2.417 9.680 3.832 1.00 98.25 111 PHE A N 1
ATOM 812 C CA . PHE A 1 111 ? 2.923 9.968 5.180 1.00 98.25 111 PHE A CA 1
ATOM 813 C C . PHE A 1 111 ? 4.192 9.155 5.464 1.00 98.25 111 PHE A C 1
ATOM 815 O O . PHE A 1 111 ? 4.174 8.205 6.246 1.00 98.25 111 PHE A O 1
ATOM 822 N N . TRP A 1 112 ? 5.292 9.503 4.794 1.00 97.50 112 TRP A N 1
ATOM 823 C CA . TRP A 1 112 ? 6.519 8.703 4.824 1.00 97.50 112 TRP A CA 1
ATOM 824 C C . TRP A 1 112 ? 7.113 8.527 6.225 1.00 97.50 112 TRP A C 1
ATOM 826 O O . TRP A 1 112 ? 7.346 7.394 6.628 1.00 97.50 112 TRP A O 1
ATOM 836 N N . GLU A 1 113 ? 7.325 9.613 6.973 1.00 97.75 113 GLU A N 1
ATOM 837 C CA . GLU A 1 113 ? 7.964 9.542 8.297 1.00 97.75 113 GLU A CA 1
ATOM 838 C C . GLU A 1 113 ? 7.103 8.744 9.295 1.00 97.75 113 GLU A C 1
ATOM 840 O O . GLU A 1 113 ? 7.603 7.745 9.817 1.00 97.75 113 GLU A O 1
ATOM 845 N N . PRO A 1 114 ? 5.792 9.030 9.452 1.00 98.50 114 PRO A N 1
ATOM 846 C CA . PRO A 1 114 ? 4.910 8.195 10.272 1.00 98.50 114 PRO A CA 1
ATOM 847 C C . PRO A 1 114 ? 4.850 6.725 9.831 1.00 98.50 114 PRO A C 1
ATOM 849 O O . PRO A 1 114 ? 4.794 5.823 10.665 1.00 98.50 114 PRO A O 1
ATOM 852 N N . SER A 1 115 ? 4.859 6.461 8.519 1.00 98.56 115 SER A N 1
ATOM 853 C CA . SER A 1 115 ? 4.879 5.098 7.978 1.00 98.56 115 SER A CA 1
ATOM 854 C C . SER A 1 115 ? 6.154 4.350 8.370 1.00 98.56 115 SER A C 1
ATOM 856 O O . SER A 1 115 ? 6.094 3.223 8.870 1.00 98.56 115 SER A O 1
ATOM 858 N N . HIS A 1 116 ? 7.308 4.990 8.166 1.00 97.81 116 HIS A N 1
ATOM 859 C CA . HIS A 1 116 ? 8.619 4.456 8.509 1.00 97.81 116 HIS A CA 1
ATOM 860 C C . HIS A 1 116 ? 8.721 4.168 10.014 1.00 97.81 116 HIS A C 1
ATOM 862 O O . HIS A 1 116 ? 9.133 3.073 10.396 1.00 97.81 116 HIS A O 1
ATOM 868 N N . GLU A 1 117 ? 8.284 5.096 10.869 1.00 98.50 117 GLU A N 1
ATOM 869 C CA . GLU A 1 117 ? 8.266 4.913 12.326 1.00 98.50 117 GLU A CA 1
ATOM 870 C C . GLU A 1 117 ? 7.370 3.745 12.757 1.00 98.50 117 GLU A C 1
ATOM 872 O O . GLU A 1 117 ? 7.800 2.900 13.544 1.00 98.50 117 GLU A O 1
ATOM 877 N N . ALA A 1 118 ? 6.159 3.636 12.201 1.00 98.75 118 ALA A N 1
ATOM 878 C CA . ALA A 1 118 ? 5.252 2.530 12.502 1.00 98.75 118 ALA A CA 1
ATOM 879 C C . ALA A 1 118 ? 5.826 1.171 12.058 1.00 98.75 118 ALA A C 1
ATOM 881 O O . ALA A 1 118 ? 5.721 0.180 12.786 1.00 98.75 118 ALA A O 1
ATOM 882 N N . ALA A 1 119 ? 6.469 1.114 10.885 1.00 98.56 119 ALA A N 1
ATOM 883 C CA . ALA A 1 119 ? 7.125 -0.094 10.390 1.00 98.56 119 ALA A CA 1
ATOM 884 C C . ALA A 1 119 ? 8.339 -0.485 11.249 1.00 98.56 119 ALA A C 1
ATOM 886 O O . ALA A 1 119 ? 8.522 -1.668 11.544 1.00 98.56 119 ALA A O 1
ATOM 887 N N . GLN A 1 120 ? 9.152 0.494 11.661 1.00 98.19 120 GLN A N 1
ATOM 888 C CA . GLN A 1 120 ? 10.288 0.296 12.561 1.00 98.19 120 GLN A CA 1
ATOM 889 C C . GLN A 1 120 ? 9.822 -0.237 13.920 1.00 98.19 120 GLN A C 1
ATOM 891 O O . GLN A 1 120 ? 10.328 -1.260 14.377 1.00 98.19 120 GLN A O 1
ATOM 896 N N . GLU A 1 121 ? 8.805 0.379 14.526 1.00 98.62 121 GLU A N 1
ATOM 897 C CA . GLU A 1 121 ? 8.275 -0.076 15.813 1.00 98.62 121 GLU A CA 1
ATOM 898 C C . GLU A 1 121 ? 7.685 -1.494 15.718 1.00 98.62 121 GLU A C 1
ATOM 900 O O . GLU A 1 121 ? 7.918 -2.325 16.599 1.00 98.62 121 GLU A O 1
ATOM 905 N N . ALA A 1 122 ? 6.954 -1.811 14.643 1.00 98.50 122 ALA A N 1
ATOM 906 C CA . ALA A 1 122 ? 6.449 -3.164 14.415 1.00 98.50 122 ALA A CA 1
ATOM 907 C C . ALA A 1 122 ? 7.592 -4.194 14.343 1.00 98.50 122 ALA A C 1
ATOM 909 O O . ALA A 1 122 ? 7.503 -5.257 14.964 1.00 98.50 122 ALA A O 1
ATOM 910 N N . ASP A 1 123 ? 8.667 -3.888 13.609 1.00 97.94 123 ASP A N 1
ATOM 911 C CA . ASP A 1 123 ? 9.847 -4.751 13.491 1.00 97.94 123 ASP A CA 1
ATOM 912 C C . ASP A 1 123 ? 10.560 -4.939 14.841 1.00 97.94 123 ASP A C 1
ATOM 914 O O . ASP A 1 123 ? 10.865 -6.076 15.223 1.00 97.94 123 ASP A O 1
ATOM 918 N N . ASP A 1 124 ? 10.749 -3.864 15.606 1.00 98.19 124 ASP A N 1
ATOM 919 C CA . ASP A 1 124 ? 11.372 -3.905 16.936 1.00 98.19 124 ASP A CA 1
ATOM 920 C C . ASP A 1 124 ? 10.562 -4.762 17.921 1.00 98.19 124 ASP A C 1
ATOM 922 O O . ASP A 1 124 ? 11.124 -5.507 18.728 1.00 98.19 124 ASP A O 1
ATOM 926 N N . LEU A 1 125 ? 9.233 -4.733 17.803 1.00 98.19 125 LEU A N 1
ATOM 927 C CA . LEU A 1 125 ? 8.310 -5.533 18.612 1.00 98.19 125 LEU A CA 1
ATOM 928 C C . LEU A 1 125 ? 8.120 -6.973 18.116 1.00 98.19 125 LEU A C 1
ATOM 930 O O . LEU A 1 125 ? 7.368 -7.736 18.726 1.00 98.19 125 LEU A O 1
ATOM 934 N N . GLY A 1 126 ? 8.805 -7.378 17.047 1.00 97.00 126 GLY A N 1
ATOM 935 C CA . GLY A 1 126 ? 8.810 -8.770 16.605 1.00 97.00 126 GLY A CA 1
ATOM 936 C C . GLY A 1 126 ? 7.857 -9.108 15.462 1.00 97.00 126 GLY A C 1
ATOM 937 O O . GLY A 1 126 ? 7.684 -10.291 15.180 1.00 97.00 126 GLY A O 1
ATOM 938 N N . GLU A 1 127 ? 7.254 -8.129 14.786 1.00 97.75 127 GLU A N 1
ATOM 939 C CA . GLU A 1 127 ? 6.522 -8.381 13.541 1.00 97.75 127 GLU A CA 1
ATOM 940 C C . GLU A 1 127 ? 7.517 -8.828 12.454 1.00 97.75 127 GLU A C 1
ATOM 942 O O . GLU A 1 127 ? 8.583 -8.228 12.292 1.00 97.75 127 GLU A O 1
ATOM 947 N N . ARG A 1 128 ? 7.220 -9.922 11.746 1.00 93.38 128 ARG A N 1
ATOM 948 C CA . ARG A 1 128 ? 8.142 -10.538 10.769 1.00 93.38 128 ARG A CA 1
ATOM 949 C C . ARG A 1 128 ? 7.530 -10.750 9.394 1.00 93.38 128 ARG A C 1
ATOM 951 O O . ARG A 1 128 ? 8.244 -11.173 8.487 1.00 93.38 128 ARG A O 1
ATOM 958 N N . ARG A 1 129 ? 6.227 -10.528 9.237 1.00 96.31 129 ARG A N 1
ATOM 959 C CA . ARG A 1 129 ? 5.512 -10.823 8.000 1.00 96.31 129 ARG A CA 1
ATOM 960 C C . ARG A 1 129 ? 5.476 -9.606 7.084 1.00 96.31 129 ARG A C 1
ATOM 962 O O . ARG A 1 129 ? 5.704 -9.768 5.895 1.00 96.31 129 ARG A O 1
ATOM 969 N N . PHE A 1 130 ? 5.251 -8.404 7.606 1.00 98.31 130 PHE A N 1
ATOM 970 C CA . PHE A 1 130 ? 4.943 -7.221 6.797 1.00 98.31 130 PHE A CA 1
ATOM 971 C C . PHE A 1 130 ? 5.797 -5.989 7.113 1.00 98.31 130 PHE A C 1
ATOM 973 O O . PHE A 1 130 ? 6.067 -5.210 6.202 1.00 98.31 130 PHE A O 1
ATOM 980 N N . SER A 1 131 ? 6.254 -5.811 8.354 1.00 97.75 131 SER A N 1
ATOM 981 C CA . SER A 1 131 ? 6.984 -4.628 8.833 1.00 97.75 131 SER A CA 1
ATOM 982 C C . SER A 1 131 ? 8.207 -4.321 7.971 1.00 97.75 131 SER A C 1
ATOM 984 O O . SER A 1 131 ? 8.295 -3.249 7.379 1.00 97.75 131 SER A O 1
ATOM 986 N N . ALA A 1 132 ? 9.096 -5.301 7.788 1.00 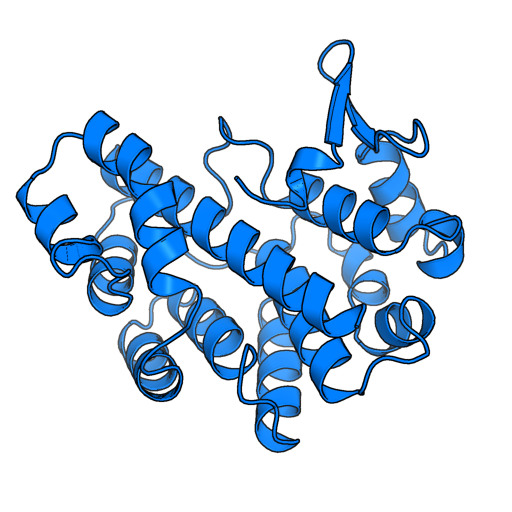97.75 132 ALA A N 1
ATOM 987 C CA . ALA A 1 132 ? 10.282 -5.166 6.948 1.00 97.75 132 ALA A CA 1
ATOM 988 C C . ALA A 1 132 ? 9.938 -4.882 5.476 1.00 97.75 132 ALA A C 1
ATOM 990 O O . ALA A 1 132 ? 10.731 -4.247 4.783 1.00 97.75 132 ALA A O 1
ATOM 991 N N . TYR A 1 133 ? 8.775 -5.328 4.989 1.00 98.56 133 TYR A N 1
ATOM 992 C CA . TYR A 1 133 ? 8.338 -5.071 3.616 1.00 98.56 133 TYR A CA 1
ATOM 993 C C . TYR A 1 133 ? 7.843 -3.627 3.471 1.00 98.56 133 TYR A C 1
ATOM 995 O O . TYR A 1 133 ? 8.321 -2.910 2.592 1.00 98.56 133 TYR A O 1
ATOM 1003 N N . TRP A 1 134 ? 6.985 -3.145 4.372 1.00 98.56 134 TRP A N 1
ATOM 1004 C CA . TRP A 1 134 ? 6.583 -1.735 4.388 1.00 98.56 134 TRP A CA 1
ATOM 1005 C C . TRP A 1 134 ? 7.777 -0.796 4.552 1.00 98.56 134 TRP A C 1
ATOM 1007 O O . TRP A 1 134 ? 7.887 0.188 3.824 1.00 98.56 134 TRP A O 1
ATOM 1017 N N . HIS A 1 135 ? 8.733 -1.169 5.401 1.00 96.44 135 HIS A N 1
ATOM 1018 C CA . HIS A 1 135 ? 9.988 -0.447 5.571 1.00 96.44 135 HIS A CA 1
ATOM 1019 C C . HIS A 1 135 ? 10.819 -0.425 4.269 1.00 96.44 135 HIS A C 1
ATOM 1021 O O . HIS A 1 135 ? 11.300 0.622 3.833 1.00 96.44 135 HIS A O 1
ATOM 1027 N N . ALA A 1 136 ? 10.936 -1.564 3.576 1.00 97.38 136 ALA A N 1
ATOM 1028 C CA . ALA A 1 136 ? 11.636 -1.642 2.293 1.00 97.38 136 ALA A CA 1
ATOM 1029 C C . ALA A 1 136 ? 10.977 -0.787 1.199 1.00 97.38 136 ALA A C 1
ATOM 1031 O O . ALA A 1 136 ? 11.668 -0.145 0.404 1.00 97.38 136 ALA A O 1
ATOM 1032 N N . VAL A 1 137 ? 9.642 -0.757 1.169 1.00 97.56 137 VAL A N 1
ATOM 1033 C CA . VAL A 1 137 ? 8.861 0.116 0.287 1.00 97.56 137 VAL A CA 1
ATOM 1034 C C . VAL A 1 137 ? 9.111 1.585 0.621 1.00 97.56 137 VAL A C 1
ATOM 1036 O O . VAL A 1 137 ? 9.343 2.359 -0.305 1.00 97.56 137 VAL A O 1
ATOM 1039 N N . ALA A 1 138 ? 9.097 1.967 1.903 1.00 96.81 138 ALA A N 1
ATOM 1040 C CA . ALA A 1 138 ? 9.348 3.340 2.338 1.00 96.81 138 ALA A CA 1
ATOM 1041 C C . ALA A 1 138 ? 10.692 3.854 1.805 1.00 96.81 138 ALA A C 1
ATOM 1043 O O . ALA A 1 138 ? 10.729 4.895 1.149 1.00 96.81 138 ALA A O 1
ATOM 1044 N N . HIS A 1 139 ? 11.767 3.076 1.962 1.00 96.44 139 HIS A N 1
ATOM 1045 C CA . HIS A 1 139 ? 13.082 3.437 1.423 1.00 96.44 139 HIS A CA 1
ATOM 1046 C C . HIS A 1 139 ? 13.173 3.362 -0.099 1.00 96.44 139 HIS A C 1
ATOM 1048 O O . HIS A 1 139 ? 13.910 4.138 -0.691 1.00 96.44 139 HIS A O 1
ATOM 1054 N N . ARG A 1 140 ? 12.431 2.475 -0.778 1.00 96.75 140 ARG A N 1
ATOM 1055 C CA . ARG A 1 140 ? 12.390 2.486 -2.256 1.00 96.75 140 ARG A CA 1
ATOM 1056 C C . ARG A 1 140 ? 11.769 3.778 -2.794 1.00 96.75 140 ARG A C 1
ATOM 1058 O O . ARG A 1 140 ? 12.039 4.154 -3.932 1.00 96.75 140 ARG A O 1
ATOM 1065 N N . ARG A 1 141 ? 10.922 4.426 -1.989 1.00 95.31 141 ARG A N 1
ATOM 1066 C CA . ARG A 1 141 ? 10.318 5.729 -2.287 1.00 95.31 141 ARG A CA 1
ATOM 1067 C C . ARG A 1 141 ? 11.167 6.906 -1.806 1.00 95.31 141 ARG A C 1
ATOM 1069 O O . ARG A 1 141 ? 10.832 8.050 -2.106 1.00 95.31 141 ARG A O 1
ATOM 1076 N N . GLU A 1 142 ? 12.290 6.650 -1.148 1.00 89.75 142 GLU A N 1
ATOM 1077 C CA . GLU A 1 142 ? 13.416 7.573 -1.110 1.00 89.75 142 GLU A CA 1
ATOM 1078 C C . GLU A 1 142 ? 14.292 7.272 -2.333 1.00 89.75 142 GLU A C 1
ATOM 1080 O O . GLU A 1 142 ? 14.402 6.117 -2.742 1.00 89.75 142 GLU A O 1
ATOM 1085 N N . PRO A 1 143 ? 14.931 8.255 -2.972 1.00 77.81 143 PRO A N 1
ATOM 1086 C CA . PRO A 1 143 ? 15.887 7.998 -4.050 1.00 77.81 143 PRO A CA 1
ATOM 1087 C C . PRO A 1 143 ? 17.197 7.344 -3.530 1.00 77.81 143 PRO A C 1
ATOM 1089 O O . PRO A 1 143 ? 18.289 7.747 -3.924 1.00 77.81 143 PRO A O 1
ATOM 1092 N N . ASP A 1 144 ? 17.093 6.339 -2.650 1.00 86.19 144 ASP A N 1
ATOM 1093 C CA . ASP A 1 144 ? 18.166 5.563 -2.025 1.00 86.19 144 ASP A CA 1
ATOM 1094 C C . ASP A 1 144 ? 17.950 4.045 -2.248 1.00 86.19 144 ASP A C 1
ATOM 1096 O O . ASP A 1 144 ? 17.381 3.327 -1.414 1.00 86.19 144 ASP A O 1
ATOM 1100 N N . PRO A 1 145 ? 18.436 3.502 -3.380 1.00 89.50 145 PRO A N 1
ATOM 1101 C CA . PRO A 1 145 ? 18.305 2.078 -3.679 1.00 89.50 145 PRO A CA 1
ATOM 1102 C C . PRO A 1 145 ? 19.099 1.179 -2.714 1.00 89.50 145 PRO A C 1
ATOM 1104 O O . PRO A 1 145 ? 18.808 -0.020 -2.616 1.00 89.50 145 PRO A O 1
ATOM 1107 N N . GLY A 1 146 ? 20.097 1.719 -2.002 1.00 91.75 146 GLY A N 1
ATOM 1108 C CA . GLY A 1 146 ? 20.934 0.974 -1.063 1.00 91.75 146 GLY A CA 1
ATOM 1109 C C . GLY A 1 146 ? 20.159 0.555 0.184 1.00 91.75 146 GLY A C 1
ATOM 1110 O O . GLY A 1 146 ? 20.162 -0.631 0.540 1.00 91.75 146 GLY A O 1
ATOM 1111 N N . ASN A 1 147 ? 19.433 1.498 0.788 1.00 94.25 147 ASN A N 1
ATOM 1112 C CA . ASN A 1 147 ? 18.583 1.235 1.951 1.00 94.25 147 ASN A CA 1
ATOM 1113 C C . ASN A 1 147 ? 17.406 0.323 1.604 1.00 94.25 147 ASN A C 1
ATOM 1115 O O . ASN A 1 147 ? 17.169 -0.670 2.299 1.00 94.25 147 ASN A O 1
ATOM 1119 N N . ALA A 1 148 ? 16.737 0.571 0.473 1.00 95.62 148 ALA A N 1
ATOM 1120 C CA . ALA A 1 148 ? 15.683 -0.314 -0.018 1.00 95.62 148 ALA A CA 1
ATOM 1121 C C . ALA A 1 148 ? 16.194 -1.758 -0.164 1.00 95.62 148 ALA A C 1
ATOM 1123 O O . ALA A 1 148 ? 15.581 -2.704 0.335 1.00 95.62 148 ALA A O 1
ATOM 1124 N N . SER A 1 149 ? 17.370 -1.936 -0.777 1.00 96.44 149 SER A N 1
ATOM 1125 C CA . SER A 1 149 ? 17.986 -3.255 -0.955 1.00 96.44 149 SER A CA 1
ATOM 1126 C C . SER A 1 149 ? 18.312 -3.938 0.372 1.00 96.44 149 SER A C 1
ATOM 1128 O O . SER A 1 149 ? 18.168 -5.155 0.481 1.00 96.44 149 SER A O 1
ATOM 1130 N N . TYR A 1 150 ? 18.750 -3.191 1.389 1.00 96.25 150 TYR A N 1
ATOM 1131 C CA . TYR A 1 150 ? 18.981 -3.742 2.725 1.00 96.25 150 TYR A CA 1
ATOM 1132 C C . TYR A 1 150 ? 17.709 -4.328 3.332 1.00 96.25 150 TYR A C 1
ATOM 1134 O O . TYR A 1 150 ? 17.714 -5.490 3.749 1.00 96.25 150 TYR A O 1
ATOM 1142 N N . TRP A 1 151 ? 16.613 -3.579 3.312 1.00 97.25 151 TRP A N 1
ATOM 1143 C CA . TRP A 1 151 ? 15.354 -4.036 3.887 1.00 97.25 151 TRP A CA 1
ATOM 1144 C C . TRP A 1 151 ? 14.706 -5.159 3.080 1.00 97.25 151 TRP A C 1
ATOM 1146 O O . TRP A 1 151 ? 14.246 -6.136 3.666 1.00 97.25 151 TRP A O 1
ATOM 1156 N N . PHE A 1 152 ? 14.782 -5.130 1.748 1.00 97.31 152 PHE A N 1
ATOM 1157 C CA . PHE A 1 152 ? 14.305 -6.250 0.931 1.00 97.31 152 PHE A CA 1
ATOM 1158 C C . PHE A 1 152 ? 15.098 -7.548 1.155 1.00 97.31 152 PHE A C 1
ATOM 1160 O O . PHE A 1 152 ? 14.529 -8.635 1.050 1.00 97.31 152 PHE A O 1
ATOM 1167 N N . ARG A 1 153 ? 16.379 -7.480 1.553 1.00 97.12 153 ARG A N 1
ATOM 1168 C CA . ARG A 1 153 ? 17.105 -8.677 2.025 1.00 97.12 153 ARG A CA 1
ATOM 1169 C C . ARG A 1 153 ? 16.547 -9.213 3.344 1.00 97.12 153 ARG A C 1
ATOM 1171 O O . ARG A 1 153 ? 16.546 -10.427 3.526 1.00 97.12 153 ARG A O 1
ATOM 1178 N N . ARG A 1 154 ? 16.068 -8.342 4.241 1.00 96.62 154 ARG A N 1
ATOM 1179 C CA . ARG A 1 154 ? 15.400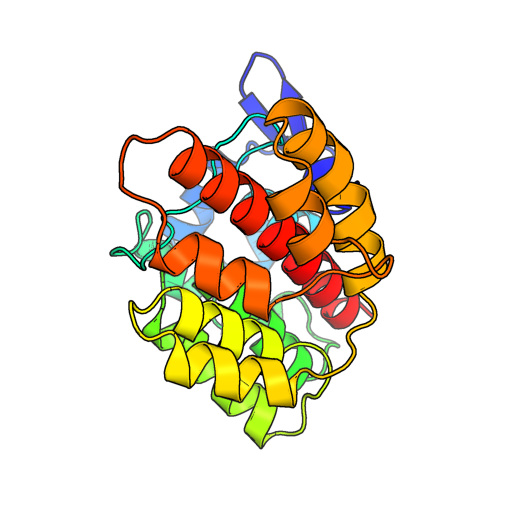 -8.749 5.491 1.00 96.62 154 ARG A CA 1
ATOM 1180 C C . ARG A 1 154 ? 14.030 -9.376 5.238 1.00 96.62 154 ARG A C 1
ATOM 1182 O O . ARG A 1 154 ? 13.687 -10.326 5.930 1.00 96.62 154 ARG A O 1
ATOM 1189 N N . VAL A 1 155 ? 13.292 -8.893 4.233 1.00 97.69 155 VAL A N 1
ATOM 1190 C CA . VAL A 1 155 ? 12.040 -9.522 3.769 1.00 97.69 155 VAL A CA 1
ATOM 1191 C C . VAL A 1 155 ? 12.296 -10.957 3.300 1.00 97.69 155 VAL A C 1
ATOM 1193 O O . VAL A 1 155 ? 11.536 -11.867 3.623 1.00 97.69 155 VAL A O 1
ATOM 1196 N N . GLY A 1 156 ? 13.384 -11.183 2.558 1.00 95.75 156 GLY A N 1
ATOM 1197 C CA . GLY A 1 156 ? 13.759 -12.516 2.095 1.00 95.75 156 GLY A CA 1
ATOM 1198 C C . GLY A 1 156 ? 12.703 -13.119 1.164 1.00 95.75 156 GLY A C 1
ATOM 1199 O O . GLY A 1 156 ? 12.269 -12.480 0.209 1.00 95.75 156 GLY A O 1
ATOM 1200 N N . LYS A 1 157 ? 12.303 -14.372 1.410 1.00 94.25 157 LYS A N 1
ATOM 1201 C CA . LYS A 1 157 ? 11.200 -15.004 0.670 1.00 94.25 157 LYS A CA 1
ATOM 1202 C C . LYS A 1 157 ? 9.875 -14.589 1.295 1.00 94.25 157 LYS A C 1
ATOM 1204 O O . LYS A 1 157 ? 9.634 -14.907 2.455 1.00 94.25 157 LYS A O 1
ATOM 1209 N N . HIS A 1 158 ? 8.998 -13.976 0.507 1.00 97.06 158 HIS A N 1
ATOM 1210 C CA . HIS A 1 158 ? 7.688 -13.553 0.985 1.00 97.06 158 HIS A CA 1
ATOM 1211 C C . HIS A 1 158 ? 6.544 -14.333 0.306 1.00 97.06 158 HIS A C 1
ATOM 1213 O O . HIS A 1 158 ? 6.565 -14.475 -0.921 1.00 97.06 158 HIS A O 1
ATOM 1219 N N . PRO A 1 159 ? 5.513 -14.793 1.048 1.00 96.06 159 PRO A N 1
ATOM 1220 C CA . PRO A 1 159 ? 4.374 -15.524 0.478 1.00 96.06 159 PRO A CA 1
ATOM 1221 C C . PRO A 1 159 ? 3.590 -14.772 -0.606 1.00 96.06 159 PRO A C 1
ATOM 1223 O O . PRO A 1 159 ? 2.947 -15.406 -1.434 1.00 96.06 159 PRO A O 1
ATOM 1226 N N . LEU A 1 160 ? 3.652 -13.434 -0.632 1.00 96.81 160 LEU A N 1
ATOM 1227 C CA . LEU A 1 160 ? 2.992 -12.635 -1.677 1.00 96.81 160 LEU A CA 1
ATOM 1228 C C . LEU A 1 160 ? 3.744 -12.609 -3.008 1.00 96.81 160 LEU A C 1
ATOM 1230 O O . LEU A 1 160 ? 3.140 -12.269 -4.018 1.00 96.81 160 LEU A O 1
ATOM 1234 N N . PHE A 1 161 ? 5.038 -12.942 -3.051 1.00 98.12 161 PHE A N 1
ATOM 1235 C CA . PHE A 1 161 ? 5.829 -12.774 -4.274 1.00 98.12 161 PHE A CA 1
ATOM 1236 C C . PHE A 1 161 ? 5.319 -13.591 -5.473 1.00 98.12 161 PHE A C 1
ATOM 1238 O O . PHE A 1 161 ? 5.326 -13.037 -6.572 1.00 98.12 161 PHE A O 1
ATOM 1245 N N . PRO A 1 162 ? 4.852 -14.847 -5.328 1.00 97.81 162 PRO A N 1
ATOM 1246 C CA . PRO A 1 162 ? 4.231 -15.569 -6.441 1.00 97.81 162 PRO A CA 1
ATOM 1247 C C . PRO A 1 162 ? 2.941 -14.899 -6.933 1.00 97.81 162 PRO A C 1
ATOM 1249 O O . PRO A 1 162 ? 2.799 -14.644 -8.125 1.00 97.81 162 PRO A O 1
ATOM 1252 N N . ALA A 1 163 ? 2.040 -14.533 -6.015 1.00 96.94 163 ALA A N 1
ATOM 1253 C CA . ALA A 1 163 ? 0.770 -13.891 -6.359 1.00 96.94 163 ALA A CA 1
ATOM 1254 C C . ALA A 1 163 ? 0.970 -12.511 -7.009 1.00 96.94 163 ALA A C 1
ATOM 1256 O O . ALA A 1 163 ? 0.265 -12.152 -7.949 1.00 96.94 163 ALA A O 1
ATOM 1257 N N . LEU A 1 164 ? 1.961 -11.746 -6.543 1.00 97.75 164 LEU A N 1
ATOM 1258 C CA . LEU A 1 164 ? 2.336 -10.465 -7.135 1.00 97.75 164 LEU A CA 1
ATOM 1259 C C . LEU A 1 164 ? 2.932 -10.641 -8.538 1.00 97.75 164 LEU A C 1
ATOM 1261 O O . LEU A 1 164 ? 2.597 -9.871 -9.433 1.00 97.75 164 LEU A O 1
ATOM 1265 N N . ALA A 1 165 ? 3.766 -11.662 -8.760 1.00 98.19 165 ALA A N 1
ATOM 1266 C CA . ALA A 1 165 ? 4.294 -11.962 -10.090 1.00 98.19 165 ALA A CA 1
ATOM 1267 C C . ALA A 1 165 ? 3.185 -12.333 -11.086 1.00 98.19 165 ALA A C 1
ATOM 1269 O O . ALA A 1 165 ? 3.186 -11.832 -12.210 1.00 98.19 165 ALA A O 1
ATOM 1270 N N . GLU A 1 166 ? 2.226 -13.161 -10.667 1.00 97.56 166 GLU A N 1
ATOM 1271 C CA . GLU A 1 166 ? 1.052 -13.509 -11.473 1.00 97.56 166 GLU A CA 1
ATOM 1272 C C . GLU A 1 166 ? 0.207 -12.269 -11.789 1.00 97.56 166 GLU A C 1
ATOM 1274 O O . GLU A 1 166 ? -0.109 -12.005 -12.949 1.00 97.56 166 GLU A O 1
ATOM 1279 N N . ALA A 1 167 ? -0.098 -11.455 -10.775 1.00 96.75 167 ALA A N 1
ATOM 1280 C CA . ALA A 1 167 ? -0.901 -10.250 -10.949 1.00 96.75 167 ALA A CA 1
ATOM 1281 C C . ALA A 1 167 ? -0.201 -9.174 -11.803 1.00 96.75 167 ALA A C 1
ATOM 1283 O O . ALA A 1 167 ? -0.872 -8.376 -12.455 1.00 96.75 167 ALA A O 1
ATOM 1284 N N . ALA A 1 168 ? 1.134 -9.146 -11.824 1.00 97.94 168 ALA A N 1
ATOM 1285 C CA . ALA A 1 168 ? 1.917 -8.229 -12.650 1.00 97.94 168 ALA A CA 1
ATOM 1286 C C . ALA A 1 168 ? 1.994 -8.660 -14.125 1.00 97.94 168 ALA A C 1
ATOM 1288 O O . ALA A 1 168 ? 2.291 -7.826 -14.983 1.00 97.94 168 ALA A O 1
ATOM 1289 N N . ALA A 1 169 ? 1.729 -9.932 -14.442 1.00 97.50 169 ALA A N 1
ATOM 1290 C CA . ALA A 1 169 ? 1.917 -10.479 -15.784 1.00 97.50 169 ALA A CA 1
ATOM 1291 C C . ALA A 1 169 ? 1.149 -9.719 -16.887 1.00 97.50 169 ALA A C 1
ATOM 1293 O O . ALA A 1 169 ? 1.766 -9.433 -17.914 1.00 97.50 169 ALA A O 1
ATOM 1294 N N . PRO A 1 170 ? -0.125 -9.308 -16.706 1.00 97.19 170 PRO A N 1
ATOM 1295 C CA . PRO A 1 170 ? -0.831 -8.518 -17.716 1.00 97.19 170 PRO A CA 1
ATOM 1296 C C . PRO A 1 170 ? -0.170 -7.162 -17.997 1.00 97.19 170 PRO A C 1
ATOM 1298 O O . PRO A 1 170 ? -0.067 -6.767 -19.154 1.00 97.19 170 PRO A O 1
ATOM 1301 N N . LEU A 1 171 ? 0.330 -6.475 -16.961 1.00 97.88 171 LEU A N 1
ATOM 1302 C CA . LEU A 1 171 ? 1.005 -5.176 -17.098 1.00 97.88 171 LEU A CA 1
ATOM 1303 C C . LEU A 1 171 ? 2.339 -5.306 -17.843 1.00 97.88 171 LEU A C 1
ATOM 1305 O O . LEU A 1 171 ? 2.690 -4.464 -18.667 1.00 97.88 171 LEU A O 1
ATOM 1309 N N . LEU A 1 172 ? 3.083 -6.373 -17.552 1.00 98.25 172 LEU A N 1
ATOM 1310 C CA . LEU A 1 172 ? 4.361 -6.665 -18.201 1.00 98.25 172 LEU A CA 1
ATOM 1311 C C . LEU A 1 172 ? 4.171 -7.078 -19.665 1.00 98.25 172 LEU A C 1
ATOM 1313 O O . LEU A 1 172 ? 4.925 -6.629 -20.528 1.00 98.25 172 LEU A O 1
ATOM 1317 N N . LEU A 1 173 ? 3.128 -7.865 -19.950 1.00 97.88 173 LEU A N 1
ATOM 1318 C CA . LEU A 1 173 ? 2.743 -8.241 -21.309 1.00 97.88 173 LEU A CA 1
ATOM 1319 C C . LEU A 1 173 ? 2.321 -7.021 -22.137 1.00 97.88 173 LEU A C 1
ATOM 1321 O O . LEU A 1 173 ? 2.761 -6.884 -23.274 1.00 97.88 173 LEU A O 1
ATOM 1325 N N . GLU A 1 174 ? 1.502 -6.134 -21.564 1.00 97.62 174 GLU A N 1
ATOM 1326 C CA . GLU A 1 174 ? 1.081 -4.875 -22.195 1.00 97.62 174 GLU A CA 1
ATOM 1327 C C . GLU A 1 174 ? 2.289 -3.996 -22.555 1.00 97.62 174 GLU A C 1
ATOM 1329 O O . GLU A 1 174 ? 2.327 -3.402 -23.631 1.00 97.62 174 GLU A O 1
ATOM 1334 N N . TYR A 1 175 ? 3.292 -3.937 -21.674 1.00 98.06 175 TYR A N 1
ATOM 1335 C CA . TYR A 1 175 ? 4.502 -3.151 -21.905 1.00 98.06 175 TYR A CA 1
ATOM 1336 C C . TYR A 1 175 ? 5.435 -3.758 -22.969 1.00 98.06 175 TYR A C 1
ATOM 1338 O O . TYR A 1 175 ? 6.079 -3.013 -23.707 1.00 98.06 175 TYR A O 1
ATOM 1346 N N . GLY A 1 176 ? 5.505 -5.090 -23.068 1.00 98.06 176 GLY A N 1
ATOM 1347 C CA . GLY A 1 176 ? 6.186 -5.783 -24.169 1.00 98.06 176 GLY A CA 1
ATOM 1348 C C . GLY A 1 176 ? 7.720 -5.804 -24.100 1.00 98.06 176 GLY A C 1
ATOM 1349 O O . GLY A 1 176 ? 8.375 -5.820 -25.141 1.00 98.06 176 GLY A O 1
ATOM 1350 N N . ASP A 1 177 ? 8.309 -5.803 -22.898 1.00 98.00 177 ASP A N 1
ATOM 1351 C CA . ASP A 1 177 ? 9.760 -5.966 -22.696 1.00 98.00 177 ASP A CA 1
ATOM 1352 C C . ASP A 1 177 ? 10.070 -7.312 -22.022 1.00 98.00 177 ASP A C 1
ATOM 1354 O O . ASP A 1 177 ? 9.995 -7.459 -20.796 1.00 98.00 177 ASP A O 1
ATOM 1358 N N . ASP A 1 178 ? 10.450 -8.305 -22.829 1.00 97.69 178 ASP A N 1
ATOM 1359 C CA . ASP A 1 178 ? 10.763 -9.663 -22.366 1.00 97.69 178 ASP A CA 1
ATOM 1360 C C . ASP A 1 178 ? 11.932 -9.700 -21.373 1.00 97.69 178 ASP A C 1
ATOM 1362 O O . ASP A 1 178 ? 11.946 -10.515 -20.447 1.00 97.69 178 ASP A O 1
ATOM 1366 N N . ARG A 1 179 ? 12.925 -8.813 -21.530 1.00 97.88 179 ARG A N 1
ATOM 1367 C CA . ARG A 1 179 ? 14.091 -8.774 -20.635 1.00 97.88 179 ARG A CA 1
ATOM 1368 C C . ARG A 1 179 ? 13.696 -8.232 -19.272 1.00 97.88 179 ARG A C 1
ATOM 1370 O O . ARG A 1 179 ? 14.121 -8.783 -18.255 1.00 97.88 179 ARG A O 1
ATOM 1377 N N . LEU A 1 180 ? 12.899 -7.166 -19.240 1.00 97.94 180 LEU A N 1
ATOM 1378 C CA . LEU A 1 180 ? 12.359 -6.624 -17.997 1.00 97.94 180 LEU A CA 1
ATOM 1379 C C . LEU A 1 180 ? 11.438 -7.639 -17.313 1.00 97.94 180 LEU A C 1
ATOM 1381 O O . LEU A 1 180 ? 11.576 -7.873 -16.113 1.00 97.94 180 LEU A O 1
ATOM 1385 N N . THR A 1 181 ? 10.570 -8.293 -18.084 1.00 98.25 181 THR A N 1
ATOM 1386 C CA . THR A 1 181 ? 9.667 -9.345 -17.598 1.00 98.25 181 THR A CA 1
ATOM 1387 C C . THR A 1 181 ? 10.454 -10.482 -16.949 1.00 98.25 181 THR A C 1
ATOM 1389 O O . THR A 1 181 ? 10.227 -10.806 -15.784 1.00 98.25 181 THR A O 1
ATOM 1392 N N . ALA A 1 182 ? 11.468 -11.019 -17.635 1.00 97.94 182 ALA A N 1
ATOM 1393 C CA . ALA A 1 182 ? 12.325 -12.070 -17.089 1.00 97.94 182 ALA A CA 1
ATOM 1394 C C . ALA A 1 182 ? 13.050 -11.640 -15.800 1.00 97.94 182 ALA A C 1
ATOM 1396 O O . ALA A 1 182 ? 13.208 -12.448 -14.884 1.00 97.94 182 ALA A O 1
ATOM 1397 N N . ARG A 1 183 ? 13.465 -10.370 -15.688 1.00 98.06 183 ARG A N 1
ATOM 1398 C CA . ARG A 1 183 ? 14.094 -9.842 -14.465 1.00 98.06 183 ARG A CA 1
ATOM 1399 C C . ARG A 1 183 ? 13.117 -9.722 -13.297 1.00 98.06 183 ARG A C 1
ATOM 1401 O O . ARG A 1 183 ? 13.522 -10.016 -12.175 1.00 98.06 183 ARG A O 1
ATOM 1408 N N . LEU A 1 184 ? 11.887 -9.269 -13.543 1.00 98.19 184 LEU A N 1
ATOM 1409 C CA . LEU A 1 184 ? 10.885 -9.022 -12.500 1.00 98.19 184 LEU A CA 1
ATOM 1410 C C . LEU A 1 184 ? 10.194 -10.298 -12.014 1.00 98.19 184 LEU A C 1
ATOM 1412 O O . LEU A 1 184 ? 9.912 -10.400 -10.823 1.00 98.19 184 LEU A O 1
ATOM 1416 N N . THR A 1 185 ? 9.917 -11.250 -12.908 1.00 97.44 185 THR A N 1
ATOM 1417 C CA . THR A 1 185 ? 9.056 -12.408 -12.601 1.00 97.44 185 THR A CA 1
ATOM 1418 C C . THR A 1 185 ? 9.568 -13.744 -13.148 1.00 97.44 185 THR A C 1
ATOM 1420 O O . THR A 1 185 ? 8.921 -14.770 -12.946 1.00 97.44 185 THR A O 1
ATOM 1423 N N . GLY A 1 186 ? 10.736 -13.788 -13.802 1.00 88.69 186 GLY A N 1
ATOM 1424 C CA . GLY A 1 186 ? 11.221 -14.972 -14.532 1.00 88.69 186 GLY A CA 1
ATOM 1425 C C . GLY A 1 186 ? 11.482 -16.228 -13.692 1.00 88.69 186 GLY A C 1
ATOM 1426 O O . GLY A 1 186 ? 11.628 -17.313 -14.247 1.00 88.69 186 GLY A O 1
ATOM 1427 N N . THR A 1 187 ? 11.517 -16.117 -12.363 1.00 90.88 187 THR A N 1
ATOM 1428 C CA . THR A 1 187 ? 11.627 -17.257 -11.434 1.00 90.88 187 THR A CA 1
ATOM 1429 C C . THR A 1 187 ? 10.268 -17.790 -10.964 1.00 90.88 187 THR A C 1
ATOM 1431 O O . THR A 1 187 ? 10.227 -18.689 -10.125 1.00 90.88 187 THR A O 1
ATOM 1434 N N . GLY A 1 188 ? 9.158 -17.232 -11.461 1.00 92.25 188 GLY A N 1
ATOM 1435 C CA . GLY A 1 188 ? 7.805 -17.498 -10.962 1.00 92.25 188 GLY A CA 1
ATOM 1436 C C . GLY A 1 188 ? 7.463 -16.752 -9.665 1.00 92.25 188 GLY A C 1
ATOM 1437 O O . GLY A 1 188 ? 6.434 -17.023 -9.054 1.00 92.25 188 GLY A O 1
ATOM 1438 N N . ALA A 1 189 ? 8.320 -15.827 -9.227 1.00 96.38 189 ALA A N 1
ATOM 1439 C CA . ALA A 1 189 ? 8.110 -14.987 -8.054 1.00 96.38 189 ALA A CA 1
ATOM 1440 C C . ALA A 1 189 ? 8.617 -13.563 -8.312 1.00 96.38 189 ALA A C 1
ATOM 1442 O O . ALA A 1 189 ? 9.517 -13.350 -9.124 1.00 96.38 189 ALA A O 1
ATOM 1443 N N . TRP A 1 190 ? 8.037 -12.596 -7.602 1.00 98.38 190 TRP A N 1
ATOM 1444 C CA . TRP A 1 190 ? 8.416 -11.189 -7.673 1.00 98.38 190 TRP A CA 1
ATOM 1445 C C . TRP A 1 190 ? 9.871 -10.968 -7.250 1.00 98.38 190 TRP A C 1
ATOM 1447 O O . TRP A 1 190 ? 10.304 -11.443 -6.198 1.00 98.38 190 TRP A O 1
ATOM 1457 N N . ASN A 1 191 ? 10.615 -10.219 -8.061 1.00 98.31 191 ASN A N 1
ATOM 1458 C CA . ASN A 1 191 ? 11.988 -9.826 -7.781 1.00 98.31 191 ASN A CA 1
ATOM 1459 C C . ASN A 1 191 ? 12.052 -8.359 -7.315 1.00 98.31 191 ASN A C 1
ATOM 1461 O O . ASN A 1 191 ? 12.064 -7.448 -8.153 1.00 98.31 191 ASN A O 1
ATOM 1465 N N . PRO A 1 192 ? 12.163 -8.099 -5.998 1.00 97.62 192 PRO A N 1
ATOM 1466 C CA . PRO A 1 192 ? 12.195 -6.735 -5.485 1.00 97.62 192 PRO A CA 1
ATOM 1467 C C . PRO A 1 192 ? 13.429 -5.953 -5.944 1.00 97.62 192 PRO A C 1
ATOM 1469 O O . PRO A 1 192 ? 13.321 -4.753 -6.169 1.00 97.62 192 PRO A O 1
ATOM 1472 N N . SER A 1 193 ? 14.582 -6.599 -6.155 1.00 97.50 193 SER A N 1
ATOM 1473 C CA . SER A 1 193 ? 15.782 -5.912 -6.655 1.00 97.50 193 SER A CA 1
ATOM 1474 C C . SER A 1 193 ? 15.576 -5.368 -8.069 1.00 97.50 193 SER A C 1
ATOM 1476 O O . SER A 1 193 ? 15.938 -4.230 -8.345 1.00 97.50 193 SER A O 1
ATOM 1478 N N . ALA A 1 194 ? 14.922 -6.135 -8.946 1.00 98.12 194 ALA A N 1
ATOM 1479 C CA . ALA A 1 194 ? 14.569 -5.649 -10.279 1.00 98.12 194 ALA A CA 1
ATOM 1480 C C . ALA A 1 194 ? 13.549 -4.497 -10.224 1.00 98.12 194 ALA A C 1
ATOM 1482 O O . ALA A 1 194 ? 13.628 -3.580 -11.040 1.00 98.12 194 ALA A O 1
ATOM 1483 N N . MET A 1 195 ? 12.633 -4.514 -9.250 1.00 98.12 195 MET A N 1
ATOM 1484 C CA . MET A 1 195 ? 11.693 -3.414 -9.032 1.00 98.12 195 MET A CA 1
ATOM 1485 C C . MET A 1 195 ? 12.390 -2.143 -8.516 1.00 98.12 195 MET A C 1
ATOM 1487 O O . MET A 1 195 ? 12.084 -1.052 -8.989 1.00 98.12 195 MET A O 1
ATOM 1491 N N . ILE A 1 196 ? 13.358 -2.261 -7.599 1.00 97.69 196 ILE A N 1
ATOM 1492 C CA . ILE A 1 196 ? 14.192 -1.130 -7.147 1.00 97.69 196 ILE A CA 1
ATOM 1493 C C . ILE A 1 196 ? 14.928 -0.510 -8.339 1.00 97.69 196 ILE A C 1
ATOM 1495 O O . ILE A 1 196 ? 14.848 0.701 -8.537 1.00 97.69 196 ILE A O 1
ATOM 1499 N N . ASP A 1 197 ? 15.588 -1.333 -9.160 1.00 97.38 197 ASP A N 1
ATOM 1500 C CA . ASP A 1 197 ? 16.310 -0.867 -10.348 1.00 97.38 197 ASP A CA 1
ATOM 1501 C C . ASP A 1 197 ? 15.378 -0.145 -11.332 1.00 97.38 197 ASP A C 1
ATOM 1503 O O . ASP A 1 197 ? 15.735 0.899 -11.884 1.00 97.38 197 ASP A O 1
ATOM 1507 N N . LEU A 1 198 ? 14.177 -0.690 -11.553 1.00 97.56 198 LEU A N 1
ATOM 1508 C CA . LEU A 1 198 ? 13.165 -0.076 -12.408 1.00 97.56 198 LEU A CA 1
ATOM 1509 C C . LEU A 1 198 ? 12.761 1.303 -11.870 1.00 97.56 198 LEU A C 1
ATOM 1511 O O . LEU A 1 198 ? 12.797 2.272 -12.625 1.00 97.56 198 LEU A O 1
ATOM 1515 N N . CYS A 1 199 ? 12.443 1.419 -10.577 1.00 96.62 199 CYS A N 1
ATOM 1516 C CA . CYS A 1 199 ? 12.080 2.697 -9.962 1.00 96.62 199 CYS A CA 1
ATOM 1517 C C . CYS A 1 199 ? 13.218 3.725 -10.013 1.00 96.62 199 CYS A C 1
ATOM 1519 O O . CYS A 1 199 ? 12.968 4.895 -10.287 1.00 96.62 199 CYS A O 1
ATOM 1521 N N . ALA A 1 200 ? 14.460 3.295 -9.774 1.00 94.75 200 ALA A N 1
ATOM 1522 C CA . ALA A 1 200 ? 15.625 4.178 -9.736 1.00 94.75 200 ALA A CA 1
ATOM 1523 C C . ALA A 1 200 ? 16.039 4.698 -11.124 1.00 94.75 200 ALA A C 1
ATOM 1525 O O . ALA A 1 200 ? 16.630 5.772 -11.233 1.00 94.75 200 ALA A O 1
ATOM 1526 N N . THR A 1 201 ? 15.762 3.937 -12.187 1.00 94.50 201 THR A N 1
ATOM 1527 C CA . THR A 1 201 ? 16.186 4.279 -13.557 1.00 94.50 201 THR A CA 1
ATOM 1528 C C . THR A 1 201 ? 15.075 4.870 -14.421 1.00 94.50 201 THR A C 1
ATOM 1530 O O . THR A 1 201 ? 15.372 5.547 -15.412 1.00 94.50 201 THR A O 1
ATOM 1533 N N . ALA A 1 202 ? 13.809 4.658 -14.052 1.00 95.38 202 ALA A N 1
ATOM 1534 C CA . ALA A 1 202 ? 12.668 5.193 -14.775 1.00 95.38 202 ALA A CA 1
ATOM 1535 C C . ALA A 1 202 ? 12.652 6.729 -14.743 1.00 95.38 202 ALA A C 1
ATOM 1537 O O . ALA A 1 202 ? 12.673 7.364 -13.691 1.00 95.38 202 ALA A O 1
ATOM 1538 N N . LYS A 1 203 ? 12.571 7.342 -15.926 1.00 94.06 203 LYS A N 1
ATOM 1539 C CA . LYS A 1 203 ? 12.513 8.802 -16.066 1.00 94.06 203 LYS A CA 1
ATOM 1540 C C . LYS A 1 203 ? 11.068 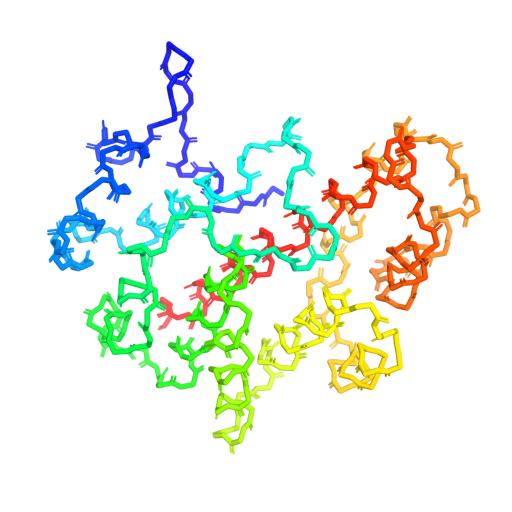9.281 -16.072 1.00 94.06 203 LYS A C 1
ATOM 1542 O O . LYS A 1 203 ? 10.241 8.728 -16.801 1.00 94.06 203 LYS A O 1
ATOM 1547 N N . THR A 1 204 ? 10.777 10.338 -15.319 1.00 92.31 204 THR A N 1
ATOM 1548 C CA . THR A 1 204 ? 9.453 10.977 -15.279 1.00 92.31 204 THR A CA 1
ATOM 1549 C C . THR A 1 204 ? 8.923 11.262 -16.687 1.00 92.31 204 THR A C 1
ATOM 1551 O O . THR A 1 204 ? 9.655 11.753 -17.544 1.00 92.31 204 THR A O 1
ATOM 1554 N N . GLY A 1 205 ? 7.649 10.937 -16.926 1.00 93.00 205 GLY A N 1
ATOM 1555 C CA . GLY A 1 205 ? 6.978 11.134 -18.217 1.00 93.00 205 GLY A CA 1
ATOM 1556 C C . GLY A 1 205 ? 7.235 10.043 -19.264 1.00 93.00 205 GLY A C 1
ATOM 1557 O O . GLY A 1 205 ? 6.705 10.133 -20.368 1.00 93.00 205 GLY A O 1
ATOM 1558 N N . THR A 1 206 ? 8.023 9.009 -18.952 1.00 97.25 206 THR A N 1
ATOM 1559 C CA . THR A 1 206 ? 8.227 7.864 -19.855 1.00 97.25 206 THR A CA 1
ATOM 1560 C C . THR A 1 206 ? 7.222 6.741 -19.597 1.00 97.25 206 THR A C 1
ATOM 1562 O O . THR A 1 206 ? 6.733 6.577 -18.480 1.00 97.25 206 THR A O 1
ATOM 1565 N N . ALA A 1 207 ? 6.978 5.901 -20.609 1.00 97.38 207 ALA A N 1
ATOM 1566 C CA . ALA A 1 207 ? 6.170 4.686 -20.457 1.00 97.38 207 ALA A CA 1
ATOM 1567 C C . ALA A 1 207 ? 6.728 3.746 -19.371 1.00 97.38 207 ALA A C 1
ATOM 1569 O O . ALA A 1 207 ? 5.964 3.117 -18.646 1.00 97.38 207 ALA A O 1
ATOM 1570 N N . GLN A 1 208 ? 8.056 3.703 -19.208 1.00 97.56 208 GLN A N 1
ATOM 1571 C CA . GLN A 1 208 ? 8.715 2.926 -18.158 1.00 97.56 208 GLN A CA 1
ATOM 1572 C C . GLN A 1 208 ? 8.358 3.432 -16.752 1.00 97.56 208 GLN A C 1
ATOM 1574 O O . GLN A 1 208 ? 8.109 2.623 -15.860 1.00 97.56 208 GLN A O 1
ATOM 1579 N N . ALA A 1 209 ? 8.290 4.753 -16.550 1.00 97.56 209 ALA A N 1
ATOM 1580 C CA . ALA A 1 209 ? 7.826 5.325 -15.286 1.00 97.56 209 ALA A CA 1
ATOM 1581 C C . ALA A 1 209 ? 6.344 5.022 -15.032 1.00 97.56 209 ALA A C 1
ATOM 1583 O O . ALA A 1 209 ? 5.990 4.672 -13.908 1.00 97.56 209 ALA A O 1
ATOM 1584 N N . GLY A 1 210 ? 5.505 5.072 -16.072 1.00 98.12 210 GLY A N 1
ATOM 1585 C CA . GLY A 1 210 ? 4.100 4.666 -15.976 1.00 98.12 210 GLY A CA 1
ATOM 1586 C C . GLY A 1 210 ? 3.936 3.195 -15.578 1.00 98.12 210 GLY A C 1
ATOM 1587 O O . GLY A 1 210 ? 3.174 2.881 -14.664 1.00 98.12 210 GLY A O 1
ATOM 1588 N N . LEU A 1 211 ? 4.708 2.288 -16.190 1.00 98.25 211 LEU A N 1
ATOM 1589 C CA . LEU A 1 211 ? 4.747 0.876 -15.797 1.00 98.25 211 LEU A CA 1
ATOM 1590 C C . LEU A 1 211 ? 5.195 0.716 -14.338 1.00 98.25 211 LEU A C 1
ATOM 1592 O O . LEU A 1 211 ? 4.537 0.015 -13.573 1.00 98.25 211 LEU A O 1
ATOM 1596 N N . ALA A 1 212 ? 6.292 1.365 -13.941 1.00 98.31 212 ALA A N 1
ATOM 1597 C CA . ALA A 1 212 ? 6.823 1.275 -12.584 1.00 98.31 212 ALA A CA 1
ATOM 1598 C C . ALA A 1 212 ? 5.787 1.724 -11.540 1.00 98.31 212 ALA A C 1
ATOM 1600 O O . ALA A 1 212 ? 5.613 1.067 -10.515 1.00 98.31 212 ALA A O 1
ATOM 1601 N N . ARG A 1 213 ? 5.042 2.803 -11.813 1.00 98.25 213 ARG A N 1
ATOM 1602 C CA . ARG A 1 213 ? 3.973 3.276 -10.922 1.00 98.25 213 ARG A CA 1
ATOM 1603 C C . ARG A 1 213 ? 2.814 2.284 -10.849 1.00 98.25 213 ARG A C 1
ATOM 1605 O O . ARG A 1 213 ? 2.396 1.952 -9.743 1.00 98.25 213 ARG A O 1
ATOM 1612 N N . ARG A 1 214 ? 2.374 1.722 -11.984 1.00 98.50 214 ARG A N 1
ATOM 1613 C CA . ARG A 1 214 ? 1.304 0.703 -12.022 1.00 98.50 214 ARG A CA 1
ATOM 1614 C C . ARG A 1 214 ? 1.698 -0.578 -11.281 1.00 98.50 214 ARG A C 1
ATOM 1616 O O . ARG A 1 214 ? 0.886 -1.126 -10.538 1.00 98.50 214 ARG A O 1
ATOM 1623 N N . LEU A 1 215 ? 2.945 -1.031 -11.427 1.00 98.50 215 LEU A N 1
ATOM 1624 C CA . LEU A 1 215 ? 3.487 -2.174 -10.682 1.00 98.50 215 LEU A CA 1
ATOM 1625 C C . LEU A 1 215 ? 3.591 -1.877 -9.182 1.00 98.50 215 LEU A C 1
ATOM 1627 O O . LEU A 1 215 ? 3.201 -2.708 -8.366 1.00 98.50 215 LEU A O 1
ATOM 1631 N N . GLN A 1 216 ? 4.058 -0.681 -8.811 1.00 98.25 216 GLN A N 1
ATOM 1632 C CA . GLN A 1 216 ? 4.091 -0.248 -7.416 1.00 98.25 216 GLN A CA 1
ATOM 1633 C C . GLN A 1 216 ? 2.679 -0.195 -6.821 1.00 98.25 216 GLN A C 1
ATOM 1635 O O . GLN A 1 216 ? 2.466 -0.721 -5.738 1.00 98.25 216 GLN A O 1
ATOM 1640 N N . ARG A 1 217 ? 1.699 0.382 -7.525 1.00 98.31 217 ARG A N 1
ATOM 1641 C CA . ARG A 1 217 ? 0.289 0.411 -7.103 1.00 98.31 217 ARG A CA 1
ATOM 1642 C C . ARG A 1 217 ? -0.228 -0.989 -6.785 1.00 98.31 217 ARG A C 1
ATOM 1644 O O . ARG A 1 217 ? -0.828 -1.197 -5.733 1.00 98.31 217 ARG A O 1
ATOM 1651 N N . LEU A 1 218 ? 0.026 -1.936 -7.688 1.00 98.12 218 LEU A N 1
ATOM 1652 C CA . LEU A 1 218 ? -0.370 -3.330 -7.534 1.00 98.12 218 LEU A CA 1
ATOM 1653 C C . LEU A 1 218 ? 0.289 -3.976 -6.305 1.00 98.12 218 LEU A C 1
ATOM 1655 O O . LEU A 1 218 ? -0.401 -4.600 -5.500 1.00 98.12 218 LEU A O 1
ATOM 1659 N N . GLU A 1 219 ? 1.602 -3.801 -6.139 1.00 98.50 219 GLU A N 1
ATOM 1660 C CA . GLU A 1 219 ? 2.358 -4.311 -4.990 1.00 98.50 219 GLU A CA 1
ATOM 1661 C C . GLU A 1 219 ? 1.834 -3.747 -3.664 1.00 98.50 219 GLU A C 1
ATOM 1663 O O . GLU A 1 219 ? 1.547 -4.516 -2.748 1.00 98.50 219 GLU A O 1
ATOM 1668 N N . LEU A 1 220 ? 1.647 -2.425 -3.579 1.00 98.50 220 LEU A N 1
ATOM 1669 C CA . LEU A 1 220 ? 1.112 -1.752 -2.393 1.00 98.50 220 LEU A CA 1
ATOM 1670 C C . LEU A 1 220 ? -0.301 -2.240 -2.064 1.00 98.50 220 LEU A C 1
ATOM 1672 O O . LEU A 1 220 ? -0.604 -2.508 -0.906 1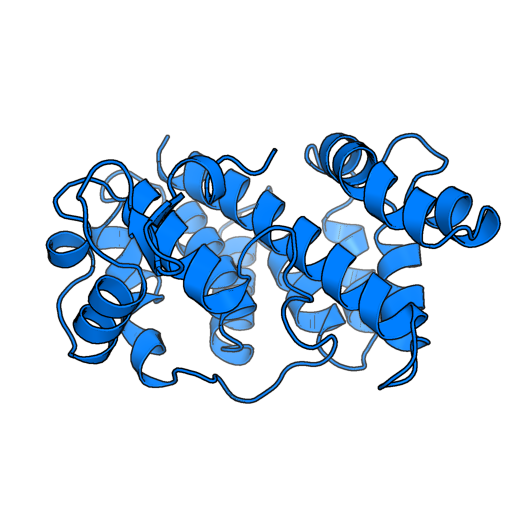.00 98.50 220 LEU A O 1
ATOM 1676 N N . GLY A 1 221 ? -1.156 -2.391 -3.079 1.00 98.31 221 GLY A N 1
ATOM 1677 C CA . GLY A 1 221 ? -2.526 -2.862 -2.904 1.00 98.31 221 GLY A CA 1
ATOM 1678 C C . GLY A 1 221 ? -2.597 -4.291 -2.364 1.00 98.31 221 GLY A C 1
ATOM 1679 O O . GLY A 1 221 ? -3.339 -4.544 -1.417 1.00 98.31 221 GLY A O 1
ATOM 1680 N N . LEU A 1 222 ? -1.810 -5.215 -2.927 1.00 98.19 222 LEU A N 1
ATOM 1681 C CA . LEU A 1 222 ? -1.765 -6.609 -2.470 1.00 98.19 222 LEU A CA 1
ATOM 1682 C C . LEU A 1 222 ? -1.126 -6.746 -1.083 1.00 98.19 222 LEU A C 1
ATOM 1684 O O . LEU A 1 222 ? -1.617 -7.517 -0.258 1.00 98.19 222 LEU A O 1
ATOM 1688 N N . LEU A 1 223 ? -0.058 -5.991 -0.809 1.00 98.62 223 LEU A N 1
ATOM 1689 C CA . LEU A 1 223 ? 0.576 -5.979 0.506 1.00 98.62 223 LEU A CA 1
ATOM 1690 C C . LEU A 1 223 ? -0.376 -5.426 1.574 1.00 98.62 223 LEU A C 1
ATOM 1692 O O . LEU A 1 223 ? -0.488 -6.015 2.649 1.00 98.62 223 LEU A O 1
ATOM 1696 N N . LEU A 1 224 ? -1.109 -4.349 1.270 1.00 98.69 224 LEU A N 1
ATOM 1697 C CA . LEU A 1 224 ? -2.092 -3.765 2.184 1.00 98.69 224 LEU A CA 1
ATOM 1698 C C . LEU A 1 224 ? -3.260 -4.706 2.451 1.00 98.69 224 LEU A C 1
ATOM 1700 O O . LEU A 1 224 ? -3.641 -4.854 3.608 1.00 98.69 224 LEU A O 1
ATOM 1704 N N . ALA A 1 225 ? -3.786 -5.377 1.426 1.00 98.25 225 ALA A N 1
ATOM 1705 C CA . ALA A 1 225 ? -4.849 -6.361 1.604 1.00 98.25 225 ALA A CA 1
ATOM 1706 C C . ALA A 1 225 ? -4.426 -7.478 2.566 1.00 98.25 225 ALA A C 1
ATOM 1708 O O . ALA A 1 225 ? -5.099 -7.712 3.566 1.00 98.25 225 ALA A O 1
ATOM 1709 N N . ALA A 1 226 ? -3.259 -8.084 2.336 1.00 98.12 226 ALA A N 1
ATOM 1710 C CA . ALA A 1 226 ? -2.737 -9.133 3.208 1.00 98.12 226 ALA A CA 1
ATOM 1711 C C . ALA A 1 226 ? -2.432 -8.635 4.632 1.00 98.12 226 ALA A C 1
ATOM 1713 O O . ALA A 1 226 ? -2.611 -9.377 5.598 1.00 98.12 226 ALA A O 1
ATOM 1714 N N . THR A 1 227 ? -1.976 -7.385 4.769 1.00 98.44 227 THR A N 1
ATOM 1715 C CA . THR A 1 227 ? -1.734 -6.761 6.079 1.00 98.44 227 THR A CA 1
ATOM 1716 C C . THR A 1 227 ? -3.051 -6.535 6.832 1.00 98.44 227 THR A C 1
ATOM 1718 O O . THR A 1 227 ? -3.131 -6.814 8.025 1.00 98.44 227 THR A O 1
ATOM 1721 N N . ALA A 1 228 ? -4.096 -6.070 6.142 1.00 98.19 228 ALA A N 1
ATOM 1722 C CA . ALA A 1 228 ? -5.411 -5.808 6.722 1.00 98.19 228 ALA A CA 1
ATOM 1723 C C . ALA A 1 228 ? -6.147 -7.094 7.123 1.00 98.19 228 ALA A C 1
ATOM 1725 O O . ALA A 1 228 ? -6.767 -7.140 8.185 1.00 98.19 228 ALA A O 1
ATOM 1726 N N . GLU A 1 229 ? -6.045 -8.146 6.308 1.00 96.38 229 GLU A N 1
ATOM 1727 C CA . GLU A 1 229 ? -6.548 -9.483 6.645 1.00 96.38 229 GLU A CA 1
ATOM 1728 C C . GLU A 1 229 ? -5.892 -10.003 7.927 1.00 96.38 229 GLU A C 1
ATOM 1730 O O . GLU A 1 229 ? -6.591 -10.368 8.863 1.00 96.38 229 GLU A O 1
ATOM 1735 N N . ALA A 1 230 ? -4.564 -9.908 8.040 1.00 95.00 230 ALA A N 1
ATOM 1736 C CA . ALA A 1 230 ? -3.843 -10.349 9.236 1.00 95.00 230 ALA A CA 1
ATOM 1737 C C . ALA A 1 230 ? -4.164 -9.545 10.510 1.00 95.00 230 ALA A C 1
ATOM 1739 O O . ALA A 1 230 ? -3.919 -10.030 11.610 1.00 95.00 230 ALA A O 1
ATOM 1740 N N . ALA A 1 231 ? -4.660 -8.312 10.377 1.00 94.38 231 ALA A N 1
ATOM 1741 C CA . ALA A 1 231 ? -5.162 -7.515 11.498 1.00 94.38 231 ALA A CA 1
ATOM 1742 C C . ALA A 1 231 ? -6.640 -7.809 11.825 1.00 94.38 231 ALA A C 1
ATOM 1744 O O . ALA A 1 231 ? -7.149 -7.320 12.829 1.00 94.38 231 ALA A O 1
ATOM 1745 N N . SER A 1 232 ? -7.340 -8.558 10.972 1.00 90.75 232 SER A N 1
ATOM 1746 C CA . SER A 1 232 ? -8.747 -8.937 11.156 1.00 90.75 232 SER A CA 1
ATOM 1747 C C . SER A 1 232 ? -8.927 -10.350 11.719 1.00 90.75 232 SER A C 1
ATOM 1749 O O . SER A 1 232 ? -10.020 -10.652 12.201 1.00 90.75 232 SER A O 1
ATOM 1751 N N . ASP A 1 233 ? -7.886 -11.182 11.626 1.00 78.56 233 ASP A N 1
ATOM 1752 C CA . ASP A 1 233 ? -7.796 -12.534 12.196 1.00 78.56 233 ASP A CA 1
ATOM 1753 C C . ASP A 1 233 ? -7.597 -12.508 13.724 1.00 78.56 233 ASP A C 1
ATOM 1755 O O . ASP A 1 233 ? -8.249 -13.328 14.415 1.00 78.56 233 ASP A O 1
#

Foldseek 3Di:
DQPLVVQWDQDPNFTARVVPRDTLVRLLVCQLVVNQLQVSCVLPNSSSLSSLLCVLLNDLVGLGDAQAFDPFPRVSNLVCLALVSVCVSLVPFDSLLSLLLSLLSCLSRRVLVSNLVSLVVSVVVPNQQRSLVSNLSSVLNHLHLPSNVVSVVSNPDHPCFLVLLVVLVVLCVVVPDPVLNCCQQVVSGGDVNSLSVLSNPDDPPDPSSSSSSSSSSSVSSNSSSVSVVNSND

pLDDT: mean 96.47, std 3.81, range [60.41, 98.88]